Protein 1H70 (pdb70)

Structure (mmCIF, N/CA/C/O backbone):
data_1H70
#
_entry.id   1H70
#
_cell.length_a   69.814
_cell.length_b   61.798
_cell.length_c   54.618
_cell.angle_alpha   90.00
_cell.angle_beta   95.15
_cell.angle_gamma   90.00
#
_symmetry.space_group_name_H-M   'C 1 2 1'
#
loop_
_entity.id
_entity.type
_entity.pdbx_description
1 polymer 'NG, NG-DIMETHYLARGININE DIMETHYLAMINOHYDROLASE'
2 non-polymer CITRULLINE
3 water water
#
loop_
_atom_site.group_PDB
_atom_site.id
_atom_site.type_symbol
_atom_site.label_atom_id
_atom_site.label_alt_id
_atom_site.label_comp_id
_atom_site.label_asym_id
_atom_site.label_entity_id
_atom_site.label_seq_id
_atom_site.pdbx_PDB_ins_code
_atom_site.Cartn_x
_atom_site.Cartn_y
_atom_site.Cartn_z
_atom_site.occupancy
_atom_site.B_iso_or_equiv
_atom_site.auth_seq_id
_atom_site.auth_comp_id
_atom_site.auth_asym_id
_atom_site.auth_atom_id
_atom_site.pdbx_PDB_model_num
ATOM 1 N N . PHE A 1 1 ? 10.490 -6.588 29.322 1.00 28.26 0 PHE A N 1
ATOM 2 C CA . PHE A 1 1 ? 11.902 -6.876 28.927 1.00 27.07 0 PHE A CA 1
ATOM 3 C C . PHE A 1 1 ? 12.757 -5.667 29.141 1.00 25.25 0 PHE A C 1
ATOM 4 O O . PHE A 1 1 ? 12.239 -4.581 29.329 1.00 25.38 0 PHE A O 1
ATOM 12 N N . MET A 1 2 ? 14.061 -5.879 29.169 1.00 23.14 1 MET A N 1
ATOM 13 C CA . MET A 1 2 ? 15.008 -4.793 29.336 1.00 21.20 1 MET A CA 1
ATOM 14 C C . MET A 1 2 ? 16.337 -5.219 28.700 1.00 19.22 1 MET A C 1
ATOM 15 O O . MET A 1 2 ? 16.752 -6.381 28.783 1.00 19.11 1 MET A O 1
ATOM 20 N N . PHE A 1 3 ? 17.001 -4.260 28.087 1.00 15.57 2 PHE A N 1
ATOM 21 C CA . PHE A 1 3 ? 18.310 -4.521 27.515 1.00 13.17 2 PHE A CA 1
ATOM 22 C C . PHE A 1 3 ? 19.335 -4.532 28.645 1.00 12.41 2 PHE A C 1
ATOM 23 O O . PHE A 1 3 ? 19.162 -3.810 29.636 1.00 13.38 2 PHE A O 1
ATOM 31 N N . LYS A 1 4 ? 20.403 -5.316 28.504 1.00 12.12 3 LYS A N 1
ATOM 32 C CA . LYS A 1 4 ? 21.439 -5.342 29.526 1.00 13.05 3 LYS A CA 1
ATOM 33 C C . LYS A 1 4 ? 22.721 -4.736 28.970 1.00 12.43 3 LYS A C 1
ATOM 34 O O . LYS A 1 4 ? 23.540 -4.248 29.735 1.00 11.54 3 LYS A O 1
ATOM 40 N N . HIS A 1 5 ? 22.882 -4.793 27.647 1.00 11.54 4 HIS A N 1
ATOM 41 C CA . HIS A 1 5 ? 24.108 -4.312 27.012 1.00 13.09 4 HIS A CA 1
ATOM 42 C C . HIS A 1 5 ? 23.942 -3.508 25.720 1.00 13.17 4 HIS A C 1
ATOM 43 O O . HIS A 1 5 ? 22.986 -3.669 24.957 1.00 14.56 4 HIS A O 1
ATOM 50 N N . ILE A 1 6 ? 24.969 -2.705 25.458 1.00 13.71 5 ILE A N 1
ATOM 51 C CA . ILE A 1 6 ? 25.114 -1.924 24.264 1.00 13.55 5 ILE A CA 1
ATOM 52 C C . ILE A 1 6 ? 26.549 -2.103 23.764 1.00 12.15 5 ILE A C 1
ATOM 53 O O . ILE A 1 6 ? 27.465 -2.199 24.583 1.00 10.89 5 ILE A O 1
ATOM 58 N N . ILE A 1 7 ? 26.722 -2.191 22.440 1.00 9.14 6 ILE A N 1
ATOM 59 C CA . ILE A 1 7 ? 28.053 -2.188 21.819 1.00 9.32 6 ILE A CA 1
ATOM 60 C C . ILE A 1 7 ? 28.085 -0.952 20.911 1.00 8.89 6 ILE A C 1
ATOM 61 O O . ILE A 1 7 ? 27.101 -0.653 20.213 1.00 8.25 6 ILE A O 1
ATOM 66 N N . ALA A 1 8 ? 29.212 -0.249 20.885 1.00 8.63 7 ALA A N 1
ATOM 67 C CA . ALA A 1 8 ? 29.377 0.947 20.035 1.00 8.10 7 ALA A CA 1
ATOM 68 C C . ALA A 1 8 ? 30.831 0.997 19.592 1.00 8.95 7 ALA A C 1
ATOM 69 O O . ALA A 1 8 ? 31.665 0.236 20.126 1.00 8.14 7 ALA A O 1
ATOM 71 N N . ARG A 1 9 ? 31.168 1.884 18.664 1.00 9.17 8 ARG A N 1
ATOM 72 C CA . ARG A 1 9 ? 32.583 1.979 18.244 1.00 8.48 8 ARG A CA 1
ATOM 73 C C . ARG A 1 9 ? 32.928 3.430 17.978 1.00 9.62 8 ARG A C 1
ATOM 74 O O . ARG A 1 9 ? 32.207 4.120 17.273 1.00 9.86 8 ARG A O 1
ATOM 82 N N . THR A 1 10 ? 34.036 3.888 18.532 1.00 9.20 9 THR A N 1
ATOM 83 C CA . THR A 1 10 ? 34.507 5.250 18.330 1.00 10.51 9 THR A CA 1
ATOM 84 C C . THR A 1 10 ? 34.635 5.541 16.855 1.00 10.16 9 THR A C 1
ATOM 85 O O . THR A 1 10 ? 35.126 4.705 16.131 1.00 10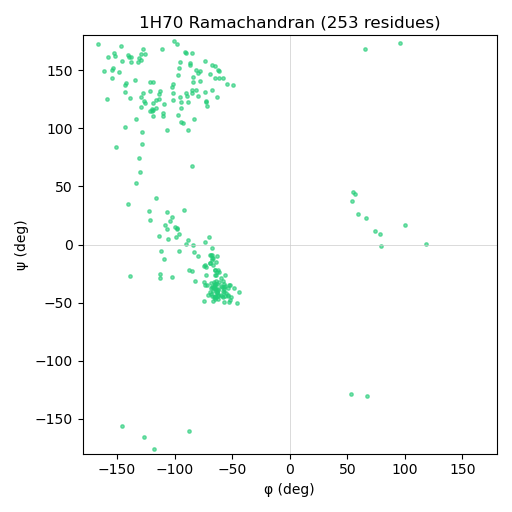.11 9 THR A O 1
ATOM 89 N N . PRO A 1 11 ? 34.229 6.730 16.398 1.00 10.65 10 PRO A N 1
ATOM 90 C CA . PRO A 1 11 ? 34.360 7.078 14.974 1.00 9.90 10 PRO A CA 1
ATOM 91 C C . PRO A 1 11 ? 35.832 7.269 14.579 1.00 10.44 10 PRO A C 1
ATOM 92 O O . PRO A 1 11 ? 36.648 7.693 15.418 1.00 10.64 10 PRO A O 1
ATOM 96 N N . ALA A 1 12 ? 36.174 6.914 13.347 1.00 9.93 11 ALA A N 1
ATOM 97 C CA . ALA A 1 12 ? 37.540 7.046 12.843 1.00 11.45 11 ALA A CA 1
ATOM 98 C C . ALA A 1 12 ? 37.716 8.410 12.204 1.00 12.40 11 ALA A C 1
ATOM 99 O O . ALA A 1 12 ? 36.731 9.088 11.881 1.00 12.03 11 ALA A O 1
ATOM 101 N N . ARG A 1 13 ? 38.965 8.824 11.969 1.00 13.30 12 ARG A N 1
ATOM 102 C CA . ARG A 1 13 ? 39.164 10.090 11.286 1.00 13.92 12 ARG A CA 1
ATOM 103 C C . ARG A 1 13 ? 38.603 9.978 9.879 1.00 13.50 12 ARG A C 1
ATOM 104 O O . ARG A 1 13 ? 38.129 10.981 9.313 1.00 14.65 12 ARG A O 1
ATOM 112 N N . SER A 1 14 ? 38.662 8.781 9.293 1.00 12.88 13 SER A N 1
ATOM 113 C CA . SER A 1 14 ? 38.138 8.554 7.937 1.00 12.97 13 SER A CA 1
ATOM 114 C C . SER A 1 14 ? 36.610 8.674 7.815 1.00 11.37 13 SER A C 1
ATOM 115 O O . SER A 1 14 ? 36.076 8.575 6.712 1.00 11.91 13 SER A O 1
ATOM 118 N N . LEU A 1 15 ? 35.933 8.907 8.932 1.00 11.67 14 LEU A N 1
ATOM 119 C CA . LEU A 1 15 ? 34.479 9.142 8.972 1.00 11.85 14 LEU A CA 1
ATOM 120 C C . LEU A 1 15 ? 34.102 10.247 7.981 1.00 11.65 14 LEU A C 1
ATOM 121 O O . LEU A 1 15 ? 33.032 10.208 7.384 1.00 11.08 14 LEU A O 1
ATOM 126 N N . VAL A 1 16 ? 34.974 11.246 7.821 1.00 12.08 15 VAL A N 1
ATOM 127 C CA . VAL A 1 16 ? 34.692 12.341 6.898 1.00 12.44 15 VAL A CA 1
ATOM 128 C C . VAL A 1 16 ? 34.420 11.847 5.490 1.00 12.72 15 VAL A C 1
ATOM 129 O O . VAL A 1 16 ? 33.735 12.533 4.722 1.00 12.27 15 VAL A O 1
ATOM 133 N N . ASP A 1 17 ? 34.981 10.677 5.153 1.00 12.10 16 ASP A N 1
ATOM 134 C CA . ASP A 1 17 ? 34.816 10.049 3.854 1.00 13.57 16 ASP A CA 1
ATOM 135 C C . ASP A 1 17 ? 33.800 8.896 3.883 1.00 13.03 16 ASP A C 1
ATOM 136 O O . ASP A 1 17 ? 33.862 7.980 3.045 1.00 13.61 16 ASP A O 1
ATOM 141 N N . GLY A 1 18 ? 32.884 8.914 4.839 1.00 12.57 17 GLY A N 1
ATOM 142 C CA . GLY A 1 18 ? 31.864 7.886 4.929 1.00 12.61 17 GLY A CA 1
ATOM 143 C C . GLY A 1 18 ? 30.929 7.926 3.725 1.00 12.47 17 GLY A C 1
ATOM 144 O O . GLY A 1 18 ? 30.742 8.973 3.129 1.00 11.50 17 GLY A O 1
ATOM 145 N N . LEU A 1 19 ? 30.328 6.787 3.395 1.00 12.05 18 LEU A N 1
ATOM 146 C CA . LEU A 1 19 ? 29.403 6.726 2.269 1.00 12.41 18 LEU A CA 1
ATOM 147 C C . LEU A 1 19 ? 28.202 7.638 2.494 1.00 12.40 18 LEU A C 1
ATOM 148 O O . LEU A 1 19 ? 27.746 7.785 3.624 1.00 11.81 18 LEU A O 1
ATOM 153 N N . THR A 1 20 ? 27.695 8.275 1.433 1.00 12.44 19 THR A N 1
ATOM 154 C CA . THR A 1 20 ? 26.503 9.070 1.578 1.00 11.68 19 THR A CA 1
ATOM 155 C C . THR A 1 20 ? 25.802 9.346 0.267 1.00 13.62 19 THR A C 1
ATOM 156 O O . THR A 1 20 ? 26.406 9.415 -0.790 1.00 12.65 19 THR A O 1
ATOM 160 N N . SER A 1 21 ? 24.494 9.463 0.384 1.00 13.79 20 SER A N 1
ATOM 161 C CA . SER A 1 21 ? 23.653 9.832 -0.738 1.00 15.28 20 SER A CA 1
ATOM 162 C C . SER A 1 21 ? 23.043 11.215 -0.470 1.00 15.31 20 SER A C 1
ATOM 163 O O . SER A 1 21 ? 22.190 11.669 -1.225 1.00 15.66 20 SER A O 1
ATOM 166 N N . SER A 1 22 ? 23.480 11.867 0.603 1.00 14.28 21 SER A N 1
ATOM 167 C CA . SER A 1 22 ? 22.963 13.196 0.965 1.00 14.18 21 SER A CA 1
ATOM 168 C C . SER A 1 22 ? 23.875 14.309 0.490 1.00 13.71 21 SER A C 1
ATOM 169 O O . SER A 1 22 ? 24.953 14.040 -0.040 1.00 12.24 21 SER A O 1
ATOM 172 N N . HIS A 1 23 ? 23.409 15.554 0.629 1.00 13.98 22 HIS A N 1
ATOM 173 C CA . HIS A 1 23 ? 24.169 16.728 0.222 1.00 15.08 22 HIS A CA 1
ATOM 174 C C . HIS A 1 23 ? 24.091 17.754 1.369 1.00 15.81 22 HIS A C 1
ATOM 175 O O . HIS A 1 23 ? 23.735 18.944 1.203 1.00 14.65 22 HIS A O 1
ATOM 182 N N . LEU A 1 24 ? 24.453 17.276 2.562 1.00 15.76 23 LEU A N 1
ATOM 183 C CA . LEU A 1 24 ? 24.403 18.092 3.766 1.00 15.82 23 LEU A CA 1
ATOM 184 C C . LEU A 1 24 ? 25.771 18.529 4.256 1.00 16.36 23 LEU A C 1
ATOM 185 O O . LEU A 1 24 ? 25.893 19.014 5.384 1.00 17.15 23 LEU A O 1
ATOM 190 N N . GLY A 1 25 ? 26.786 18.364 3.421 1.00 17.12 24 GLY A N 1
ATOM 191 C CA . GLY A 1 25 ? 28.154 18.698 3.758 1.00 17.17 24 GLY A CA 1
ATOM 192 C C . GLY A 1 25 ? 28.904 17.469 4.259 1.00 17.69 24 GLY A C 1
ATOM 193 O O . GLY A 1 25 ? 28.296 16.411 4.408 1.00 16.41 24 GLY A O 1
ATOM 194 N N . LYS A 1 26 ? 30.215 17.592 4.486 1.00 16.66 25 LYS A N 1
ATOM 195 C CA . LYS A 1 26 ? 30.996 16.462 4.994 1.00 15.83 25 LYS A CA 1
ATOM 196 C C . LYS A 1 26 ? 31.145 16.571 6.497 1.00 14.76 25 LYS A C 1
ATOM 197 O O . LYS A 1 26 ? 31.266 17.679 7.045 1.00 15.28 25 LYS A O 1
ATOM 203 N N . PRO A 1 27 ? 31.161 15.430 7.171 1.00 13.33 26 PRO A N 1
ATOM 204 C CA . PRO A 1 27 ? 31.312 15.408 8.626 1.00 13.32 26 PRO A CA 1
ATOM 205 C C . PRO A 1 27 ? 32.602 16.101 9.063 1.00 13.86 26 PRO A C 1
ATOM 206 O O . PRO A 1 27 ? 33.628 16.003 8.392 1.00 13.85 26 PRO A O 1
ATOM 210 N N . ASP A 1 28 ? 32.512 16.800 10.186 1.00 14.08 27 ASP A N 1
ATOM 211 C CA . ASP A 1 28 ? 33.636 17.466 10.839 1.00 14.95 27 ASP A CA 1
ATOM 212 C C . ASP A 1 28 ? 34.044 16.443 11.902 1.00 14.52 27 ASP A C 1
ATOM 213 O O . ASP A 1 28 ? 33.262 16.144 12.819 1.00 14.60 27 ASP A O 1
ATOM 218 N N . TYR A 1 29 ? 35.217 15.847 11.736 1.00 14.19 28 TYR A N 1
ATOM 219 C CA . TYR A 1 29 ? 35.661 14.820 12.676 1.00 14.91 28 TYR A CA 1
ATOM 220 C C . TYR A 1 29 ? 35.629 15.237 14.150 1.00 14.24 28 TYR A C 1
ATOM 221 O O . TYR A 1 29 ? 35.067 14.517 14.990 1.00 12.88 28 TYR A O 1
ATOM 230 N N . ALA A 1 30 ? 36.182 16.403 14.502 1.00 13.25 29 ALA A N 1
ATOM 231 C CA . ALA A 1 30 ? 36.200 16.833 15.905 1.00 13.15 29 ALA A CA 1
ATOM 232 C C . ALA A 1 30 ? 34.782 16.940 16.481 1.00 13.43 29 ALA A C 1
ATOM 233 O O . ALA A 1 30 ? 34.506 16.489 17.590 1.00 11.97 29 ALA A O 1
ATOM 235 N N . LYS A 1 31 ? 33.880 17.537 15.710 1.00 12.44 30 LYS A N 1
ATOM 236 C CA . LYS A 1 31 ? 32.502 17.671 16.147 1.00 12.20 30 LYS A CA 1
ATOM 237 C C . LYS A 1 31 ? 31.812 16.300 16.258 1.00 11.70 30 LYS A C 1
ATOM 238 O O . LYS A 1 31 ? 31.036 16.053 17.192 1.00 11.28 30 LYS A O 1
ATOM 244 N N . ALA A 1 32 ? 32.126 15.381 15.350 1.00 11.38 31 ALA A N 1
ATOM 245 C CA . ALA A 1 32 ? 31.526 14.036 15.378 1.00 11.41 31 ALA A CA 1
ATOM 246 C C . ALA A 1 32 ? 31.965 13.301 16.631 1.00 11.52 31 ALA A C 1
ATOM 247 O O . ALA A 1 32 ? 31.196 12.553 17.218 1.00 11.68 31 ALA A O 1
ATOM 249 N N . LEU A 1 33 ? 33.219 13.509 17.018 1.00 11.81 32 LEU A N 1
ATOM 250 C CA . LEU A 1 33 ? 33.744 12.871 18.228 1.00 13.05 32 LEU A CA 1
ATOM 251 C C . LEU A 1 33 ? 32.947 13.353 19.437 1.00 12.81 32 LEU A C 1
ATOM 252 O O . LEU A 1 33 ? 32.546 12.557 20.298 1.00 11.20 32 LEU A O 1
ATOM 257 N N . GLU A 1 34 ? 32.695 14.655 19.506 1.00 12.33 33 GLU A N 1
ATOM 258 C CA . GLU A 1 34 ? 31.933 15.184 20.635 1.00 13.47 33 GLU A CA 1
ATOM 259 C C . GLU A 1 34 ? 30.509 14.633 20.622 1.00 12.44 33 GLU A C 1
ATOM 260 O O . GLU A 1 34 ? 29.935 14.363 21.672 1.00 11.76 33 GLU A O 1
ATOM 266 N N . GLN A 1 35 ? 29.906 14.485 19.438 1.00 11.47 34 GLN A N 1
ATOM 267 C CA . GLN A 1 35 ? 28.543 13.965 19.417 1.00 9.82 34 GLN A CA 1
ATOM 268 C C . GLN A 1 35 ? 28.478 12.497 19.845 1.00 9.22 34 GLN A C 1
ATOM 269 O O . GLN A 1 35 ? 27.523 12.083 20.491 1.00 8.66 34 GLN A O 1
ATOM 275 N N . HIS A 1 36 ? 29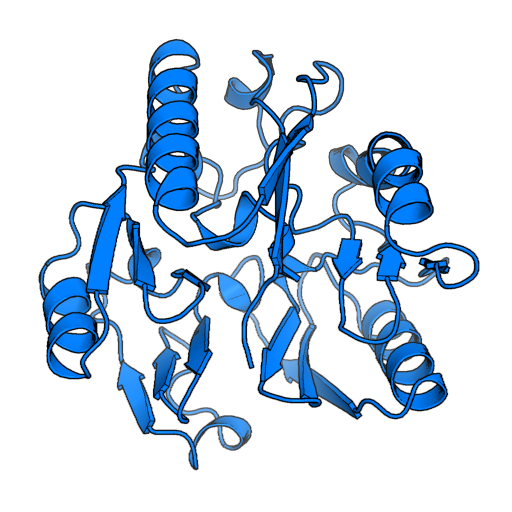.485 11.712 19.442 1.00 8.91 35 HIS A N 1
ATOM 276 C CA . HIS A 1 36 ? 29.493 10.296 19.788 1.00 9.46 35 HIS A CA 1
ATOM 277 C C . HIS A 1 36 ? 29.692 10.168 21.312 1.00 9.58 35 HIS A C 1
ATOM 278 O O . HIS A 1 36 ? 29.116 9.305 21.949 1.00 10.02 35 HIS A O 1
ATOM 285 N N . ASN A 1 37 ? 30.504 11.055 21.877 1.00 9.44 36 ASN A N 1
ATOM 286 C CA . ASN A 1 37 ? 30.731 11.060 23.310 1.00 9.88 36 ASN A CA 1
ATOM 287 C C . ASN A 1 37 ? 29.400 11.390 23.978 1.00 9.75 36 ASN A C 1
ATOM 288 O O . ASN A 1 37 ? 28.998 10.721 24.923 1.00 9.77 36 ASN A O 1
ATOM 293 N N . ALA A 1 38 ? 28.690 12.387 23.471 1.00 9.91 37 ALA A N 1
ATOM 294 C CA . ALA A 1 38 ? 27.399 12.771 24.061 1.00 9.86 37 ALA A CA 1
ATOM 295 C C . ALA A 1 38 ? 26.416 11.599 24.021 1.00 11.26 37 ALA A C 1
ATOM 296 O O . ALA A 1 38 ? 25.585 11.409 24.934 1.00 10.80 37 ALA A O 1
ATOM 298 N N . TYR A 1 39 ? 26.504 10.812 22.951 1.00 10.68 38 TYR A N 1
ATOM 299 C CA . TYR A 1 39 ? 25.644 9.648 22.756 1.00 10.77 38 TYR A CA 1
ATOM 300 C C . TYR A 1 39 ? 25.988 8.593 23.809 1.00 10.85 38 TYR A C 1
ATOM 301 O O . TYR A 1 39 ? 25.106 7.997 24.407 1.00 10.08 38 TYR A O 1
ATOM 310 N N . ILE A 1 40 ? 27.271 8.358 24.030 1.00 11.01 39 ILE A N 1
ATOM 311 C CA . ILE A 1 40 ? 27.678 7.389 25.074 1.00 11.42 39 ILE A CA 1
ATOM 312 C C . ILE A 1 40 ? 27.240 7.832 26.473 1.00 11.23 39 ILE A C 1
ATOM 313 O O . ILE A 1 40 ? 26.768 7.013 27.280 1.00 12.58 39 ILE A O 1
ATOM 318 N N . ARG A 1 41 ? 27.361 9.132 26.763 1.00 10.66 40 ARG A N 1
ATOM 319 C CA . ARG A 1 41 ? 26.974 9.647 28.071 1.00 10.43 40 ARG A CA 1
ATOM 320 C C . ARG A 1 41 ? 25.489 9.497 28.296 1.00 10.20 40 ARG A C 1
ATOM 321 O O . ARG A 1 41 ? 25.066 9.297 29.418 1.00 10.38 40 ARG A O 1
ATOM 329 N N . ALA A 1 42 ? 24.691 9.630 27.233 1.00 9.71 41 ALA A N 1
ATOM 330 C CA . ALA A 1 42 ? 23.250 9.400 27.329 1.00 9.34 41 ALA A CA 1
ATOM 331 C C . ALA A 1 42 ? 23.023 7.914 27.633 1.00 9.41 41 ALA A C 1
ATOM 332 O O . ALA A 1 42 ? 22.210 7.548 28.498 1.00 10.38 41 ALA A O 1
ATOM 334 N N . LEU A 1 43 ? 23.726 7.033 26.920 1.00 9.56 42 LEU A N 1
ATOM 335 C CA . LEU A 1 43 ? 23.587 5.597 27.126 1.00 9.92 42 LEU A CA 1
ATOM 336 C C . LEU A 1 43 ? 24.042 5.161 28.511 1.00 10.43 42 LEU A C 1
ATOM 337 O O . LEU A 1 43 ? 23.551 4.154 29.048 1.00 11.59 42 LEU A O 1
ATOM 342 N N . GLN A 1 44 ? 24.946 5.912 29.131 1.00 10.09 43 GLN A N 1
ATOM 343 C CA . GLN A 1 44 ? 25.387 5.605 30.486 1.00 10.79 43 GLN A CA 1
ATOM 344 C C . GLN A 1 44 ? 24.283 5.813 31.532 1.00 11.51 43 GLN A C 1
ATOM 345 O O . GLN A 1 44 ? 24.432 5.357 32.676 1.00 11.45 43 GLN A O 1
ATOM 351 N N . THR A 1 45 ? 23.196 6.484 31.147 1.00 11.93 44 THR A N 1
ATOM 352 C CA . THR A 1 45 ? 22.064 6.710 32.058 1.00 12.92 44 THR A CA 1
ATOM 353 C C . THR A 1 45 ? 20.926 5.736 31.846 1.00 13.30 44 THR A C 1
ATOM 354 O O . THR A 1 45 ? 19.877 5.855 32.494 1.00 13.74 44 THR A O 1
ATOM 358 N N . CYS A 1 46 ? 21.122 4.745 30.986 1.00 13.04 45 CYS A N 1
ATOM 359 C CA . CYS A 1 46 ? 20.037 3.820 30.652 1.00 13.39 45 CYS A CA 1
ATOM 360 C C . CYS A 1 46 ? 20.120 2.433 31.294 1.00 13.83 4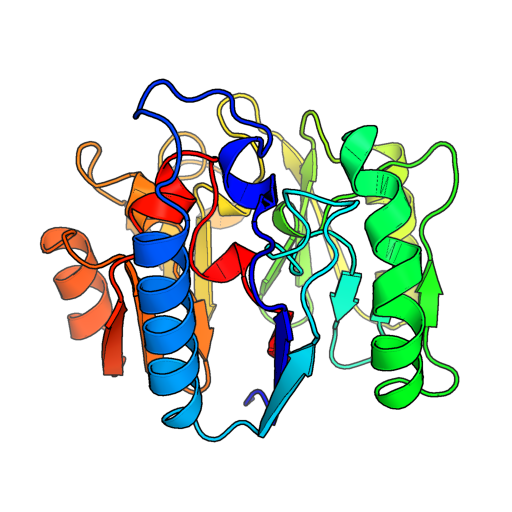5 CYS A C 1
ATOM 361 O O . CYS A 1 46 ? 19.522 1.512 30.809 1.00 13.87 45 CYS A O 1
ATOM 364 N N . ASP A 1 47 ? 20.875 2.274 32.370 1.00 14.56 46 ASP A N 1
ATOM 365 C CA . ASP A 1 47 ? 20.968 0.999 33.070 1.00 15.51 46 ASP A CA 1
ATOM 366 C C . ASP A 1 47 ? 21.428 -0.170 32.199 1.00 15.06 46 ASP A C 1
ATOM 367 O O . ASP A 1 47 ? 20.929 -1.289 32.301 1.00 14.65 46 ASP A O 1
ATOM 372 N N . VAL A 1 48 ? 22.446 0.088 31.382 1.00 13.55 47 VAL A N 1
ATOM 373 C CA . VAL A 1 48 ? 23.030 -0.969 30.558 1.00 12.40 47 VAL A CA 1
ATOM 374 C C . VAL A 1 48 ? 24.543 -0.896 30.718 1.00 11.99 47 VAL A C 1
ATOM 375 O O . VAL A 1 48 ? 25.052 0.153 31.147 1.00 12.08 47 VAL A O 1
ATOM 379 N N . ASP A 1 49 ? 25.287 -1.973 30.464 1.00 11.73 48 ASP A N 1
ATOM 380 C CA . ASP A 1 49 ? 26.739 -1.746 30.429 1.00 12.78 48 ASP A CA 1
ATOM 381 C C . ASP A 1 49 ? 27.076 -1.528 28.973 1.00 11.99 48 ASP A C 1
ATOM 382 O O . ASP A 1 49 ? 26.314 -1.938 28.088 1.00 10.21 48 ASP A O 1
ATOM 387 N N . ILE A 1 50 ? 28.192 -0.851 28.720 1.00 10.74 49 ILE A N 1
ATOM 388 C CA . ILE A 1 50 ? 28.543 -0.414 27.396 1.00 10.49 49 ILE A CA 1
ATOM 389 C C . ILE A 1 50 ? 29.881 -1.005 27.010 1.00 11.12 49 ILE A C 1
ATOM 390 O O . ILE A 1 50 ? 30.784 -0.975 27.836 1.00 11.65 49 ILE A O 1
ATOM 395 N N . THR A 1 51 ? 29.971 -1.576 25.809 1.00 10.38 50 THR A N 1
ATOM 396 C CA . THR A 1 51 ? 31.241 -2.062 25.286 1.00 10.01 50 THR A CA 1
ATOM 397 C C . THR A 1 51 ? 31.591 -1.113 24.158 1.00 9.80 50 THR A C 1
ATOM 398 O O . THR A 1 51 ? 30.899 -1.093 23.155 1.00 9.38 50 THR A O 1
ATOM 402 N N . LEU A 1 52 ? 32.652 -0.334 24.319 1.00 9.96 51 LEU A N 1
ATOM 403 C CA . LEU A 1 52 ? 33.032 0.675 23.365 1.00 10.03 51 LEU A CA 1
ATOM 404 C C . LEU A 1 52 ? 34.300 0.262 22.656 1.00 10.10 51 LEU A C 1
ATOM 405 O O . LEU A 1 52 ? 35.348 0.214 23.270 1.00 10.03 51 LEU A O 1
ATOM 410 N N . LEU A 1 53 ? 34.167 -0.058 21.370 1.00 9.31 52 LEU A N 1
ATOM 411 C CA . LEU A 1 53 ? 35.328 -0.541 20.587 1.00 9.61 52 LEU A CA 1
ATOM 412 C C . LEU A 1 53 ? 36.121 0.597 20.000 1.00 10.67 52 LEU A C 1
ATOM 413 O O . LEU A 1 53 ? 35.589 1.676 19.805 1.00 10.78 52 LEU A O 1
ATOM 418 N N . PRO A 1 54 ? 37.405 0.342 19.718 1.00 11.19 53 PRO A N 1
ATOM 419 C CA . PRO A 1 54 ? 38.308 1.371 19.165 1.00 11.83 53 PRO A CA 1
ATOM 420 C C . PRO A 1 54 ? 38.022 1.672 17.690 1.00 11.88 53 PRO A C 1
ATOM 421 O O . PRO A 1 54 ? 37.460 0.870 16.925 1.00 11.99 53 PRO A O 1
ATOM 425 N N . PRO A 1 55 ? 38.452 2.848 17.256 1.00 12.79 54 PRO A N 1
ATOM 426 C CA . PRO A 1 55 ? 38.238 3.243 15.862 1.00 13.18 54 PRO A CA 1
ATOM 427 C C . PRO A 1 55 ? 39.048 2.381 14.904 1.00 13.57 54 PRO A C 1
ATOM 428 O O . PRO A 1 55 ? 40.093 1.827 15.278 1.00 13.25 54 PRO A O 1
ATOM 432 N N . ASP A 1 56 ? 38.592 2.258 13.659 1.00 14.02 55 ASP A N 1
ATOM 433 C CA . ASP A 1 56 ? 39.366 1.497 12.665 1.00 14.16 55 ASP A CA 1
ATOM 434 C C . ASP A 1 56 ? 39.381 2.381 11.431 1.00 14.31 55 ASP A C 1
ATOM 435 O O . ASP A 1 56 ? 38.365 2.525 10.767 1.00 12.91 55 ASP A O 1
ATOM 440 N N . GLU A 1 57 ? 40.533 2.969 11.129 1.00 14.08 56 GLU A N 1
ATOM 441 C CA . GLU A 1 57 ? 40.653 3.870 9.989 1.00 15.26 56 GLU A CA 1
ATOM 442 C C . GLU A 1 57 ? 40.364 3.256 8.626 1.00 15.52 56 GLU A C 1
ATOM 443 O O . GLU A 1 57 ? 40.004 3.968 7.671 1.00 16.01 56 GLU A O 1
ATOM 449 N N . ARG A 1 58 ? 40.511 1.945 8.512 1.00 14.86 57 ARG A N 1
ATOM 450 C CA . ARG A 1 58 ? 40.254 1.275 7.249 1.00 15.28 57 ARG A CA 1
ATOM 451 C C . ARG A 1 58 ? 38.764 1.270 6.895 1.00 14.54 57 ARG A C 1
ATOM 452 O O . ARG A 1 58 ? 38.426 0.992 5.778 1.00 13.99 57 ARG A O 1
ATOM 460 N N . PHE A 1 59 ? 37.902 1.546 7.863 1.00 12.79 58 PHE A N 1
ATOM 461 C CA . PHE A 1 59 ? 36.460 1.500 7.666 1.00 12.38 58 PHE A CA 1
ATOM 462 C C . PHE A 1 59 ? 35.782 2.794 8.122 1.00 11.15 58 PHE A C 1
ATOM 463 O O . PHE A 1 59 ? 35.326 2.922 9.254 1.00 13.45 58 PHE A O 1
ATOM 471 N N . PRO A 1 60 ? 35.712 3.774 7.225 1.00 10.95 59 PRO A N 1
ATOM 472 C CA . PRO A 1 60 ? 35.117 5.080 7.524 1.00 9.79 59 PRO A CA 1
ATOM 473 C C . PRO A 1 60 ? 33.743 5.042 8.215 1.00 9.41 59 PRO A C 1
ATOM 474 O O . PRO A 1 60 ? 33.439 5.872 9.079 1.00 9.76 59 PRO A O 1
ATOM 478 N N . ASP A 1 61 ? 32.911 4.084 7.830 1.00 9.12 60 ASP A N 1
ATOM 479 C CA . ASP A 1 61 ? 31.553 3.967 8.376 1.00 9.10 60 ASP A CA 1
ATOM 480 C C . ASP A 1 61 ? 31.441 2.947 9.506 1.00 9.44 60 ASP A C 1
ATOM 481 O O . ASP A 1 61 ? 30.322 2.606 9.920 1.00 9.15 60 ASP A O 1
ATOM 486 N N . SER A 1 62 ? 32.564 2.480 10.061 1.00 9.82 61 SER A N 1
ATOM 487 C CA . SER A 1 62 ? 32.539 1.449 11.109 1.00 10.39 61 SER A CA 1
ATOM 488 C C . SER A 1 62 ? 31.906 1.868 12.460 1.00 10.05 61 SER A C 1
ATOM 489 O O . SER A 1 62 ? 31.534 1.031 13.297 1.00 9.28 61 SER A O 1
ATOM 492 N N . VAL A 1 63 ? 31.659 3.162 12.637 1.00 9.40 62 VAL A N 1
ATOM 493 C CA . VAL A 1 63 ? 30.955 3.688 13.790 1.00 8.79 62 VAL A CA 1
ATOM 494 C C . VAL A 1 63 ? 29.521 3.179 13.766 1.00 7.97 62 VAL A C 1
ATOM 495 O O . VAL A 1 63 ? 28.877 3.075 14.810 1.00 8.15 62 VAL A O 1
ATOM 499 N N . PHE A 1 64 ? 29.009 2.858 12.576 1.00 7.59 63 PHE A N 1
ATOM 500 C CA . PHE A 1 64 ? 27.653 2.339 12.437 1.00 8.55 63 PHE A CA 1
ATOM 501 C C . PHE A 1 64 ? 27.602 0.826 12.646 1.00 8.83 63 PHE A C 1
ATOM 502 O O . PHE A 1 64 ? 27.302 0.030 11.729 1.00 7.97 63 PHE A O 1
ATOM 510 N N . VAL A 1 65 ? 27.870 0.433 13.886 1.00 8.30 64 VAL A N 1
ATOM 511 C CA . VAL A 1 65 ? 27.916 -0.975 14.279 1.00 8.09 64 VAL A CA 1
ATOM 512 C C . VAL A 1 65 ? 26.581 -1.713 14.156 1.00 9.07 64 VAL A C 1
ATOM 513 O O . VAL A 1 65 ? 26.561 -2.961 14.155 1.00 7.25 64 VAL A O 1
ATOM 517 N N . GLU A 1 66 ? 25.479 -0.979 14.014 1.00 8.42 65 GLU A N 1
ATOM 518 C CA . GLU A 1 66 ? 24.201 -1.645 13.796 1.00 9.06 65 GLU A CA 1
ATOM 519 C C . GLU A 1 66 ? 24.228 -2.544 12.559 1.00 9.21 65 GLU A C 1
ATOM 520 O O . GLU A 1 66 ? 23.627 -3.590 12.592 1.00 1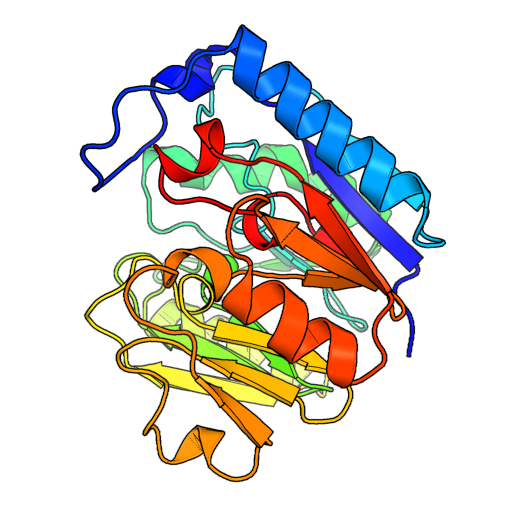0.14 65 GLU A O 1
ATOM 526 N N . ASP A 1 67 ? 24.912 -2.162 11.484 1.00 9.16 66 ASP A N 1
ATOM 527 C CA . ASP A 1 67 ? 24.828 -2.960 10.243 1.00 8.75 66 ASP A CA 1
ATOM 528 C C . ASP A 1 67 ? 25.492 -4.338 10.200 1.00 9.58 66 ASP A C 1
ATOM 529 O O . ASP A 1 67 ? 24.910 -5.291 9.679 1.00 8.57 66 ASP A O 1
ATOM 534 N N . PRO A 1 68 ? 26.705 -4.490 10.725 1.00 10.32 67 PRO A N 1
ATOM 535 C CA . PRO A 1 68 ? 27.394 -5.785 10.665 1.00 10.89 67 PRO A CA 1
ATOM 536 C C . PRO A 1 68 ? 26.845 -6.940 11.508 1.00 10.41 67 PRO A C 1
ATOM 537 O O . PRO A 1 68 ? 27.321 -8.061 11.324 1.00 10.63 67 PRO A O 1
ATOM 541 N N . VAL A 1 69 ? 25.881 -6.743 12.407 1.00 10.19 68 VAL A N 1
ATOM 542 C CA . VAL A 1 69 ? 25.395 -7.822 13.240 1.00 10.45 68 VAL A CA 1
ATOM 543 C C . VAL A 1 69 ? 23.968 -7.576 13.687 1.00 9.94 68 VAL A C 1
ATOM 544 O O . VAL A 1 69 ? 23.532 -6.434 13.811 1.00 10.60 68 VAL A O 1
ATOM 548 N N . LEU A 1 70 ? 23.252 -8.668 13.924 1.00 9.35 69 LEU A N 1
ATOM 549 C CA . LEU A 1 70 ? 21.936 -8.610 14.539 1.00 9.11 69 LEU A CA 1
ATOM 550 C C . LEU A 1 70 ? 22.028 -9.398 15.842 1.00 9.94 69 LEU A C 1
ATOM 551 O O . LEU A 1 70 ? 22.241 -10.610 15.820 1.00 8.65 69 LEU A O 1
ATOM 556 N N . CYS A 1 71 ? 21.857 -8.720 16.972 1.00 9.79 70 CYS A N 1
ATOM 557 C CA . CYS A 1 71 ? 21.893 -9.398 18.265 1.00 10.18 70 CYS A CA 1
ATOM 558 C C . CYS A 1 71 ? 20.471 -9.614 18.771 1.00 11.57 70 CYS A C 1
ATOM 559 O O . CYS A 1 71 ? 19.728 -8.653 18.899 1.00 12.24 70 CYS A O 1
ATOM 562 N N . THR A 1 72 ? 20.113 -10.854 19.069 1.00 13.09 71 THR A N 1
ATOM 563 C CA . THR A 1 72 ? 18.790 -11.147 19.613 1.00 14.20 71 THR A CA 1
ATOM 564 C C . THR A 1 72 ? 18.932 -11.749 21.007 1.00 15.36 71 THR A C 1
ATOM 565 O O . THR A 1 72 ? 20.029 -11.842 21.544 1.00 16.98 71 THR A O 1
ATOM 569 N N . SER A 1 73 ? 17.825 -12.162 21.623 1.00 16.47 72 SER A N 1
ATOM 570 C CA . SER A 1 73 ? 17.909 -12.777 22.949 1.00 17.31 72 SER A CA 1
ATOM 571 C C . SER A 1 73 ? 18.327 -14.234 22.884 1.00 17.83 72 SER A C 1
ATOM 572 O O . SER A 1 73 ? 18.605 -14.849 23.921 1.00 19.33 72 SER A O 1
ATOM 575 N N . ARG A 1 74 ? 18.362 -14.795 21.683 1.00 17.78 73 ARG A N 1
ATOM 576 C CA . ARG A 1 74 ? 18.688 -16.205 21.504 1.00 18.24 73 ARG A CA 1
ATOM 577 C C . ARG A 1 74 ? 20.013 -16.454 20.795 1.00 17.57 73 ARG A C 1
ATOM 578 O O . ARG A 1 74 ? 20.618 -17.511 20.983 1.00 17.80 73 ARG A O 1
ATOM 586 N N . CYS A 1 75 ? 20.435 -15.533 19.934 1.00 16.64 74 CYS A N 1
ATOM 587 C CA . CYS A 1 75 ? 21.666 -15.680 19.171 1.00 15.10 74 CYS A CA 1
ATOM 588 C C . CYS A 1 75 ? 22.067 -14.370 18.520 1.00 13.95 74 CYS A C 1
ATOM 589 O O . CYS A 1 75 ? 21.318 -13.398 18.557 1.00 14.09 74 CYS A O 1
ATOM 592 N N . ALA A 1 76 ? 23.259 -14.364 17.922 1.00 12.70 75 ALA A N 1
ATOM 593 C CA . ALA A 1 76 ? 23.739 -13.214 17.165 1.00 12.59 75 ALA A CA 1
ATOM 594 C C . ALA A 1 76 ? 24.016 -13.736 15.749 1.00 12.25 75 ALA A C 1
ATOM 595 O O . ALA A 1 76 ? 24.529 -14.846 15.568 1.00 12.90 75 ALA A O 1
ATOM 597 N N . ILE A 1 77 ? 23.662 -12.924 14.767 1.00 11.13 76 ILE A N 1
ATOM 598 C CA . ILE A 1 77 ? 23.871 -13.274 13.372 1.00 10.19 76 ILE A CA 1
ATOM 599 C C . ILE A 1 77 ? 24.749 -12.204 12.755 1.00 11.05 76 ILE A C 1
ATOM 600 O O . ILE A 1 77 ? 24.330 -11.046 12.663 1.00 10.71 76 ILE A O 1
ATOM 605 N N . ILE A 1 78 ? 25.953 -12.587 12.345 1.00 9.34 77 ILE A N 1
ATOM 606 C CA . ILE A 1 78 ? 26.844 -11.674 11.662 1.00 10.49 77 ILE A CA 1
ATOM 607 C C . ILE A 1 78 ? 26.266 -11.524 10.270 1.00 10.67 77 ILE A C 1
ATOM 608 O O . ILE A 1 78 ? 25.932 -12.521 9.631 1.00 10.16 77 ILE A O 1
ATOM 613 N N . THR A 1 79 ? 26.133 -10.288 9.814 1.00 10.74 78 THR A N 1
ATOM 614 C CA . THR A 1 79 ? 25.510 -10.056 8.523 1.00 10.28 78 THR A CA 1
ATOM 615 C C . THR A 1 79 ? 26.527 -10.112 7.385 1.00 10.85 78 THR A C 1
ATOM 616 O O . THR A 1 79 ? 27.607 -10.710 7.512 1.00 11.10 78 THR A O 1
ATOM 620 N N . ARG A 1 80 ? 26.165 -9.539 6.239 1.00 11.17 79 ARG A N 1
ATOM 621 C CA . ARG A 1 80 ? 27.024 -9.507 5.066 1.00 11.36 79 ARG A CA 1
ATOM 622 C C . ARG A 1 80 ? 26.668 -8.239 4.285 1.00 11.24 79 ARG A C 1
ATOM 623 O O . ARG A 1 80 ? 25.837 -8.244 3.375 1.00 10.09 79 ARG A O 1
ATOM 631 N N . PRO A 1 81 ? 27.261 -7.126 4.694 1.00 11.66 80 PRO A N 1
ATOM 632 C CA . PRO A 1 81 ? 26.940 -5.825 4.103 1.00 12.49 80 PRO A CA 1
ATOM 633 C C . PRO A 1 81 ? 26.954 -5.784 2.592 1.00 11.96 80 PRO A C 1
ATOM 634 O O . PRO A 1 81 ? 27.819 -6.363 1.925 1.00 12.76 80 PRO A O 1
ATOM 638 N N . GLY A 1 82 ? 25.949 -5.103 2.051 1.00 12.26 81 GLY A N 1
ATOM 639 C CA . GLY A 1 82 ? 25.835 -4.934 0.613 1.00 13.07 81 GLY A CA 1
ATOM 640 C C . GLY A 1 82 ? 26.864 -3.916 0.138 1.00 13.98 81 GLY A C 1
ATOM 641 O O . GLY A 1 82 ? 27.345 -4.010 -0.981 1.00 13.88 81 GLY A O 1
ATOM 642 N N . ALA A 1 83 ? 27.184 -2.922 0.964 1.00 13.97 82 ALA A N 1
ATOM 643 C CA . ALA A 1 83 ? 28.154 -1.909 0.569 1.00 13.99 82 ALA A CA 1
ATOM 644 C C . ALA A 1 83 ? 29.555 -2.500 0.552 1.00 14.65 82 ALA A C 1
ATOM 645 O O . ALA A 1 83 ? 30.033 -2.926 1.597 1.00 14.18 82 ALA A O 1
ATOM 647 N N . GLU A 1 84 ? 30.201 -2.498 -0.612 1.00 15.32 83 GLU A N 1
ATOM 648 C CA . GLU A 1 84 ? 31.556 -3.046 -0.793 1.00 14.91 83 GLU A CA 1
ATOM 649 C C . GLU A 1 84 ? 32.566 -2.627 0.285 1.00 14.65 83 GLU A C 1
ATOM 650 O O . GLU A 1 84 ? 33.277 -3.458 0.851 1.00 14.76 83 GLU A O 1
ATOM 656 N N . SER A 1 85 ? 32.645 -1.328 0.552 1.00 14.13 84 SER A N 1
ATOM 657 C CA . SER A 1 85 ? 33.569 -0.783 1.554 1.00 13.20 84 SER A CA 1
ATOM 658 C C . SER A 1 85 ? 33.255 -1.148 3.009 1.00 13.17 84 SER A C 1
ATOM 659 O O . SER A 1 85 ? 34.077 -0.923 3.897 1.00 12.47 84 SER A O 1
ATOM 662 N N . ARG A 1 86 ? 32.080 -1.715 3.278 1.00 12.38 85 ARG A N 1
ATOM 663 C CA . ARG A 1 86 ? 31.704 -2.057 4.636 1.00 11.91 85 ARG A CA 1
ATOM 664 C C . ARG A 1 86 ? 31.617 -3.557 4.914 1.00 12.61 85 ARG A C 1
ATOM 665 O O . ARG A 1 86 ? 31.428 -3.932 6.067 1.00 10.28 85 ARG A O 1
ATOM 673 N N . ARG A 1 87 ? 31.775 -4.416 3.898 1.00 13.15 86 ARG A N 1
ATOM 674 C CA . ARG A 1 87 ? 31.683 -5.857 4.133 1.00 15.10 86 ARG A CA 1
ATOM 675 C C . ARG A 1 87 ? 32.661 -6.368 5.185 1.00 15.33 86 ARG A C 1
ATOM 676 O O . ARG A 1 87 ? 32.288 -7.167 6.032 1.00 15.24 86 ARG A O 1
ATOM 684 N N . GLY A 1 88 ? 33.886 -5.865 5.174 1.00 14.42 87 GLY A N 1
ATOM 685 C CA . GLY A 1 88 ? 34.924 -6.260 6.103 1.00 14.44 87 GLY A CA 1
ATOM 686 C C . GLY A 1 88 ? 34.698 -5.851 7.557 1.00 13.90 87 GLY A C 1
ATOM 687 O O . GLY A 1 88 ? 35.443 -6.272 8.444 1.00 13.88 87 GLY A O 1
ATOM 688 N N . GLU A 1 89 ? 33.688 -5.020 7.828 1.00 12.39 88 GLU A N 1
ATOM 689 C CA . GLU A 1 89 ? 33.375 -4.627 9.187 1.00 12.34 88 GLU A CA 1
ATOM 690 C C . GLU A 1 89 ? 32.910 -5.795 10.049 1.00 12.20 88 GLU A C 1
ATOM 691 O O . GLU A 1 89 ? 32.980 -5.723 11.291 1.00 11.69 88 GLU A O 1
ATOM 697 N N . THR A 1 90 ? 32.428 -6.868 9.416 1.00 11.59 89 THR A N 1
ATOM 698 C CA . THR A 1 90 ? 32.008 -8.028 10.200 1.00 12.36 89 THR A CA 1
ATOM 699 C C . THR A 1 90 ? 33.188 -8.658 10.926 1.00 13.59 89 THR A C 1
ATOM 700 O O . THR A 1 90 ? 33.051 -9.177 12.024 1.00 13.48 89 THR A O 1
ATOM 704 N N . GLU A 1 91 ? 34.362 -8.617 10.288 1.00 13.71 90 GLU A N 1
ATOM 705 C CA . GLU A 1 91 ? 35.561 -9.231 10.849 1.00 14.64 90 GLU A CA 1
ATOM 706 C C . GLU A 1 91 ? 36.077 -8.561 12.113 1.00 14.09 90 GLU A C 1
ATOM 707 O O . GLU A 1 91 ? 36.568 -9.249 13.013 1.00 14.09 90 GLU A O 1
ATOM 713 N N . ILE A 1 92 ? 35.969 -7.243 12.182 1.00 13.83 91 ILE A N 1
ATOM 714 C CA . ILE A 1 92 ? 36.468 -6.503 13.331 1.00 13.81 91 ILE A CA 1
ATOM 715 C C . ILE A 1 92 ? 35.487 -6.470 14.489 1.00 14.03 91 ILE A C 1
ATOM 716 O O . ILE A 1 92 ? 35.829 -6.025 15.591 1.00 14.59 91 ILE A O 1
ATOM 721 N N . ILE A 1 93 ? 34.277 -6.976 14.284 1.00 13.64 92 ILE A N 1
ATOM 722 C CA . ILE A 1 93 ? 33.316 -7.027 15.389 1.00 13.98 92 ILE A CA 1
ATOM 723 C C . ILE A 1 93 ? 33.056 -8.435 15.880 1.00 13.82 92 ILE A C 1
ATOM 724 O O . ILE A 1 93 ? 32.444 -8.618 16.932 1.00 13.81 92 ILE A O 1
ATOM 729 N N . GLU A 1 94 ? 33.506 -9.426 15.115 1.00 14.96 93 GLU A N 1
ATOM 730 C CA . GLU A 1 94 ? 33.269 -10.826 15.443 1.00 15.60 93 GLU A CA 1
ATOM 731 C C . GLU A 1 94 ? 33.742 -11.261 16.836 1.00 14.57 93 GLU A C 1
ATOM 732 O O . GLU A 1 94 ? 33.038 -12.000 17.508 1.00 13.29 93 GLU A O 1
ATOM 738 N N . GLU A 1 95 ? 34.912 -10.807 17.270 1.00 12.84 94 GLU A N 1
ATOM 739 C CA . GLU A 1 95 ? 35.427 -11.221 18.579 1.00 11.72 94 GLU A CA 1
ATOM 740 C C . GLU A 1 95 ? 34.518 -10.764 19.727 1.00 11.88 94 GLU A C 1
ATOM 741 O O . GLU A 1 95 ? 34.234 -11.512 20.673 1.00 11.18 94 GLU A O 1
ATOM 747 N N . THR A 1 96 ? 34.024 -9.535 19.641 1.00 10.86 95 THR A N 1
ATOM 748 C CA . THR A 1 96 ? 33.099 -9.035 20.656 1.00 10.74 95 THR A CA 1
ATOM 749 C C . THR A 1 96 ? 31.823 -9.848 20.696 1.00 10.81 95 THR A C 1
ATOM 750 O O . THR A 1 96 ? 31.336 -10.200 21.762 1.00 10.90 95 THR A O 1
ATOM 754 N N . VAL A 1 97 ? 31.248 -10.113 19.521 1.00 11.46 96 VAL A N 1
ATOM 755 C CA . VAL A 1 97 ? 29.976 -10.854 19.470 1.00 12.59 96 VAL A CA 1
ATOM 756 C C . VAL A 1 97 ? 30.177 -12.253 20.056 1.00 12.87 96 VAL A C 1
ATOM 757 O O . VAL A 1 97 ? 29.359 -12.764 20.827 1.00 9.89 96 VAL A O 1
ATOM 761 N N . GLN A 1 98 ? 31.292 -12.867 19.672 1.00 13.36 97 GLN A N 1
ATOM 762 C CA . GLN A 1 98 ? 31.616 -14.215 20.135 1.00 14.10 97 GLN A CA 1
ATOM 763 C C . GLN A 1 98 ? 31.711 -14.254 21.673 1.00 12.59 97 GLN A C 1
ATOM 764 O O . GLN A 1 98 ? 31.271 -15.197 22.321 1.00 12.63 97 GLN A O 1
ATOM 770 N N . ARG A 1 99 ? 32.238 -13.196 22.280 1.00 11.80 98 ARG A N 1
ATOM 771 C CA . ARG A 1 99 ? 32.340 -13.135 23.737 1.00 10.38 98 ARG A CA 1
ATOM 772 C C . ARG A 1 99 ? 30.974 -13.032 24.422 1.00 10.15 98 ARG A C 1
ATOM 773 O O . ARG A 1 99 ? 30.779 -13.554 25.501 1.00 10.21 98 ARG A O 1
ATOM 781 N N . PHE A 1 100 ? 30.017 -12.359 23.779 1.00 9.52 99 PHE A N 1
ATOM 782 C CA . PHE A 1 100 ? 28.674 -12.246 24.357 1.00 10.59 99 PHE A CA 1
ATOM 783 C C . PHE A 1 100 ? 27.735 -13.419 24.062 1.00 11.21 99 PHE A C 1
ATOM 784 O O . PHE A 1 100 ? 26.719 -13.631 24.774 1.00 12.50 99 PHE A O 1
ATOM 792 N N . TYR A 1 101 ? 28.026 -14.140 22.992 1.00 12.25 100 TYR A N 1
ATOM 793 C CA . TYR A 1 101 ? 27.171 -15.215 22.493 1.00 13.31 100 TYR A CA 1
ATOM 794 C C . TYR A 1 101 ? 27.956 -16.508 22.236 1.00 14.40 100 TYR A C 1
ATOM 795 O O . TYR A 1 101 ? 28.067 -17.000 21.106 1.00 14.34 100 TYR A O 1
ATOM 804 N N . PRO A 1 102 ? 28.534 -17.076 23.275 1.00 15.24 101 PRO A N 1
ATOM 805 C CA . PRO A 1 102 ? 29.344 -18.285 23.086 1.00 16.50 101 PRO A CA 1
ATOM 806 C C . PRO A 1 102 ? 28.502 -19.460 22.572 1.00 16.56 101 PRO A C 1
ATOM 807 O O . PRO A 1 102 ? 27.468 -19.816 23.112 1.00 18.39 101 PRO A O 1
ATOM 811 N N . GLY A 1 103 ? 28.963 -20.035 21.474 1.00 18.18 102 GLY A N 1
ATOM 812 C CA . GLY A 1 103 ? 28.270 -21.138 20.833 1.00 18.32 102 GLY A CA 1
ATOM 813 C C . GLY A 1 103 ? 26.926 -20.720 20.269 1.00 18.91 102 GLY A C 1
ATOM 814 O O . GLY A 1 103 ? 26.034 -21.563 20.069 1.00 19.08 102 GLY A O 1
ATOM 815 N N . LYS A 1 104 ? 26.751 -19.422 19.991 1.00 17.98 103 LYS A N 1
ATOM 816 C CA . LYS A 1 104 ? 25.472 -18.949 19.467 1.00 17.57 103 LYS A CA 1
ATOM 817 C C . LYS A 1 104 ? 25.620 -17.876 18.391 1.00 16.90 103 LYS A C 1
ATOM 818 O O . LYS A 1 104 ? 24.798 -16.954 18.321 1.00 16.37 103 LYS A O 1
ATOM 824 N N . VAL A 1 105 ? 26.659 -17.990 17.580 1.00 14.89 104 VAL A N 1
ATOM 825 C CA . VAL A 1 105 ? 26.904 -17.013 16.515 1.00 15.71 104 VAL A CA 1
ATOM 826 C C . VAL A 1 105 ? 26.634 -17.645 15.159 1.00 15.99 104 VAL A C 1
ATOM 827 O O . VAL A 1 105 ? 27.278 -18.635 14.790 1.00 17.36 104 VAL A O 1
ATOM 831 N N . GLU A 1 106 ? 25.710 -17.053 14.414 1.00 14.17 105 GLU A N 1
ATOM 832 C CA . GLU A 1 106 ? 25.312 -17.530 13.095 1.00 14.54 105 GLU A CA 1
ATOM 833 C C . GLU A 1 106 ? 25.810 -16.499 12.084 1.00 14.12 105 GLU A C 1
ATOM 834 O O . GLU A 1 106 ? 26.239 -15.415 12.486 1.00 14.34 105 GLU A O 1
ATOM 840 N N . ARG A 1 107 ? 25.782 -16.815 10.787 1.00 13.99 106 ARG A N 1
ATOM 841 C CA . ARG A 1 107 ? 26.276 -15.848 9.813 1.00 14.17 106 ARG A CA 1
ATOM 842 C C . ARG A 1 107 ? 25.530 -15.936 8.486 1.00 14.15 106 ARG A C 1
ATOM 843 O O . ARG A 1 107 ? 25.098 -17.012 8.097 1.00 12.92 106 ARG A O 1
ATOM 851 N N . ILE A 1 108 ? 25.403 -14.799 7.813 1.00 12.58 107 ILE A N 1
ATOM 852 C CA . ILE A 1 108 ? 24.816 -14.751 6.478 1.00 13.01 107 ILE A CA 1
ATOM 853 C C . ILE A 1 108 ? 25.943 -15.086 5.510 1.00 14.18 107 ILE A C 1
ATOM 854 O O . ILE A 1 108 ? 27.082 -14.682 5.756 1.00 14.50 107 ILE A O 1
ATOM 859 N N . GLU A 1 109 ? 25.641 -15.801 4.421 1.00 15.54 108 GLU A N 1
ATOM 860 C CA . GLU A 1 109 ? 26.663 -16.149 3.433 1.00 18.14 108 GLU A CA 1
ATOM 861 C C . GLU A 1 109 ? 26.249 -15.762 2.027 1.00 17.67 108 GLU A C 1
ATOM 862 O O . GLU A 1 109 ? 25.089 -15.468 1.785 1.00 18.15 108 GLU A O 1
ATOM 868 N N . ALA A 1 110 ? 27.192 -15.808 1.090 1.00 18.25 109 ALA A N 1
ATOM 869 C CA . ALA A 1 110 ? 26.858 -15.527 -0.303 1.00 18.40 109 ALA A CA 1
ATOM 870 C C . ALA A 1 110 ? 25.862 -16.569 -0.765 1.00 18.28 109 ALA A C 1
ATOM 871 O O . ALA A 1 110 ? 25.856 -17.704 -0.287 1.00 17.14 109 ALA A O 1
ATOM 873 N N . PRO A 1 111 ? 24.990 -16.201 -1.700 1.00 17.96 110 PRO A N 1
ATOM 874 C CA . PRO A 1 111 ? 24.953 -14.876 -2.326 1.00 17.73 110 PRO A CA 1
ATOM 875 C C . PRO A 1 111 ? 24.034 -13.854 -1.643 1.00 17.21 110 PRO A C 1
ATOM 876 O O . PRO A 1 111 ? 23.517 -12.919 -2.278 1.00 16.69 110 PRO A O 1
ATOM 880 N N . GLY A 1 112 ? 23.873 -13.989 -0.342 1.00 16.02 111 GLY A N 1
ATOM 881 C CA . GLY A 1 112 ? 23.024 -13.077 0.419 1.00 15.51 111 GLY A CA 1
ATOM 882 C C . GLY A 1 112 ? 23.797 -11.843 0.861 1.00 14.89 111 GLY A C 1
ATOM 883 O O . GLY A 1 112 ? 25.013 -11.877 1.015 1.00 14.44 111 GLY A O 1
ATOM 884 N N . THR A 1 113 ? 23.072 -10.760 1.081 1.00 14.85 112 THR A N 1
ATOM 885 C CA . THR A 1 113 ? 23.645 -9.497 1.468 1.00 13.79 112 THR A CA 1
ATOM 886 C C . THR A 1 113 ? 22.659 -8.971 2.539 1.00 13.32 112 THR A C 1
ATOM 887 O O . THR A 1 113 ? 21.448 -8.990 2.325 1.00 11.25 112 THR A O 1
ATOM 891 N N . VAL A 1 114 ? 23.122 -8.620 3.744 1.00 10.86 113 VAL A N 1
ATOM 892 C CA . VAL A 1 114 ? 22.203 -8.078 4.771 1.00 11.33 113 VAL A CA 1
ATOM 893 C C . VAL A 1 114 ? 22.918 -6.983 5.550 1.00 11.00 113 VAL A C 1
ATOM 894 O O . VAL A 1 114 ? 24.077 -7.157 5.868 1.00 10.57 113 VAL A O 1
ATOM 898 N N . GLU A 1 115 ? 22.227 -5.886 5.848 1.00 10.44 114 GLU A N 1
ATOM 899 C CA . GLU A 1 115 ? 22.752 -4.850 6.746 1.00 10.39 114 GLU A CA 1
ATOM 900 C C . GLU A 1 115 ? 21.642 -4.702 7.777 1.00 10.21 114 GLU A C 1
ATOM 901 O O . GLU A 1 115 ? 20.505 -4.425 7.404 1.00 9.29 114 GLU A O 1
ATOM 907 N N . ALA A 1 116 ? 21.988 -4.886 9.061 1.00 9.29 115 ALA A N 1
ATOM 908 C CA . ALA A 1 116 ? 20.987 -4.906 10.130 1.00 9.11 115 ALA A CA 1
ATOM 909 C C . ALA A 1 116 ? 20.178 -3.645 10.374 1.00 9.31 115 ALA A C 1
ATOM 910 O O . ALA A 1 116 ? 19.184 -3.685 11.102 1.00 8.73 115 ALA A O 1
ATOM 912 N N . GLY A 1 117 ? 20.540 -2.531 9.747 1.00 9.80 116 GLY A N 1
ATOM 913 C CA . GLY A 1 117 ? 19.740 -1.306 9.834 1.00 10.13 116 GLY A CA 1
ATOM 914 C C . GLY A 1 117 ? 18.401 -1.529 9.130 1.00 10.01 116 GLY A C 1
ATOM 915 O O . GLY A 1 117 ? 17.438 -0.791 9.316 1.00 9.59 116 GLY A O 1
ATOM 916 N N . ASP A 1 118 ? 18.349 -2.575 8.295 1.00 10.16 117 ASP A N 1
ATOM 917 C CA . ASP A 1 118 ? 17.140 -2.962 7.579 1.00 10.85 117 ASP A CA 1
ATOM 918 C C . ASP A 1 118 ? 16.230 -3.834 8.442 1.00 11.04 117 ASP A C 1
ATOM 919 O O . ASP A 1 118 ? 15.168 -4.255 7.993 1.00 11.71 117 ASP A O 1
ATOM 924 N N . ILE A 1 119 ? 16.672 -4.112 9.670 1.00 10.75 118 ILE A N 1
ATOM 925 C CA . ILE A 1 119 ? 15.911 -4.999 10.565 1.00 9.96 118 ILE A CA 1
ATOM 926 C C . ILE A 1 119 ? 15.339 -4.304 11.778 1.00 10.63 118 ILE A C 1
ATOM 927 O O . ILE A 1 119 ? 16.051 -3.702 12.597 1.00 9.96 118 ILE A O 1
ATOM 932 N N . MET A 1 120 ? 14.017 -4.447 11.955 1.00 10.43 119 MET A N 1
ATOM 933 C CA . MET A 1 120 ? 13.324 -3.876 13.099 1.00 10.76 119 MET A CA 1
ATOM 934 C C . MET A 1 120 ? 12.706 -4.971 13.996 1.00 10.87 119 MET A C 1
ATOM 935 O O . MET A 1 120 ? 11.861 -5.708 13.546 1.00 10.70 119 MET A O 1
ATOM 940 N N . MET A 1 121 ? 13.157 -5.059 15.246 1.00 9.96 120 MET A N 1
ATOM 941 C CA . MET A 1 121 ? 12.710 -6.072 16.199 1.00 10.30 120 MET A CA 1
ATOM 942 C C . MET A 1 121 ? 11.491 -5.611 16.969 1.00 10.33 120 MET A C 1
ATOM 943 O O . MET A 1 121 ? 11.532 -4.567 17.647 1.00 10.77 120 MET A O 1
ATOM 948 N N . VAL A 1 122 ? 10.419 -6.391 16.875 1.00 11.23 121 VAL A N 1
ATOM 949 C CA . VAL A 1 122 ? 9.177 -6.096 17.607 1.00 11.67 121 VAL A CA 1
ATOM 950 C C . VAL A 1 122 ? 8.825 -7.369 18.338 1.00 12.66 121 VAL A C 1
ATOM 951 O O . VAL A 1 122 ? 8.246 -8.251 17.722 1.00 11.44 121 VAL A O 1
ATOM 955 N N . GLY A 1 123 ? 9.197 -7.472 19.613 1.00 13.44 122 GLY A N 1
ATOM 956 C CA . GLY A 1 123 ? 8.950 -8.712 20.346 1.00 15.74 122 GLY A CA 1
ATOM 957 C C . GLY A 1 123 ? 9.829 -9.776 19.724 1.00 15.95 122 GLY A C 1
ATOM 958 O O . GLY A 1 123 ? 11.030 -9.537 19.508 1.00 15.30 122 GLY A O 1
ATOM 959 N N . ASP A 1 124 ? 9.266 -10.935 19.395 1.00 16.20 123 ASP A N 1
ATOM 960 C CA . ASP A 1 124 ? 10.084 -11.984 18.768 1.00 16.65 123 ASP A CA 1
ATOM 961 C C . ASP A 1 124 ? 9.974 -11.966 17.231 1.00 15.96 123 ASP A C 1
ATOM 962 O O . ASP A 1 124 ? 10.476 -12.877 16.548 1.00 16.77 123 ASP A O 1
ATOM 967 N N . HIS A 1 125 ? 9.342 -10.928 16.679 1.00 15.67 124 HIS A N 1
ATOM 968 C CA . HIS A 1 125 ? 9.198 -10.797 15.228 1.00 14.34 124 HIS A CA 1
ATOM 969 C C . HIS A 1 125 ? 10.221 -9.802 14.703 1.00 14.44 124 HIS A C 1
ATOM 970 O O . HIS A 1 125 ? 10.443 -8.757 15.331 1.00 14.44 124 HIS A O 1
ATOM 977 N N . PHE A 1 126 ? 10.832 -10.134 13.569 1.00 12.81 125 PHE A N 1
ATOM 978 C CA . PHE A 1 126 ? 11.839 -9.247 12.958 1.00 11.73 125 PHE A CA 1
ATOM 979 C C . PHE A 1 126 ? 11.419 -8.819 11.566 1.00 11.24 125 PHE A C 1
ATOM 980 O O . PHE A 1 126 ? 11.303 -9.653 10.672 1.00 10.96 125 PHE A O 1
ATOM 988 N N . TYR A 1 127 ? 11.172 -7.515 11.369 1.00 11.28 126 TYR A N 1
ATOM 989 C CA . TYR A 1 127 ? 10.777 -7.010 10.059 1.00 10.79 126 TYR A CA 1
ATOM 990 C C . TYR A 1 127 ? 12.062 -6.654 9.328 1.00 10.85 126 TYR A C 1
ATOM 991 O O . TYR A 1 127 ? 12.899 -5.926 9.871 1.00 11.04 126 TYR A O 1
ATOM 1000 N N . ILE A 1 128 ? 12.201 -7.173 8.116 1.00 9.95 127 ILE A N 1
ATOM 1001 C CA . ILE A 1 128 ? 13.411 -6.987 7.328 1.00 9.70 127 ILE A CA 1
ATOM 1002 C C . ILE A 1 128 ? 13.154 -6.280 5.997 1.00 10.26 127 ILE A C 1
ATOM 1003 O O . ILE A 1 128 ? 12.437 -6.811 5.141 1.00 9.25 127 ILE A O 1
ATOM 1008 N N . GLY A 1 129 ? 13.733 -5.087 5.811 1.00 9.77 128 GLY A N 1
ATOM 1009 C CA . GLY A 1 129 ? 13.525 -4.367 4.561 1.00 10.93 128 GLY A CA 1
ATOM 1010 C C . GLY A 1 129 ? 14.350 -4.892 3.390 1.00 12.23 128 GLY A C 1
ATOM 1011 O O . GLY A 1 129 ? 15.516 -5.313 3.548 1.00 12.73 128 GLY A O 1
ATOM 1012 N N . GLU A 1 130 ? 13.738 -4.917 2.203 1.00 12.23 129 GLU A N 1
ATOM 1013 C CA . GLU A 1 130 ? 14.434 -5.327 0.986 1.00 11.88 129 GLU A CA 1
ATOM 1014 C C . GLU A 1 130 ? 14.945 -4.011 0.408 1.00 12.13 129 GLU A C 1
ATOM 1015 O O . GLU A 1 130 ? 14.167 -3.241 -0.148 1.00 12.20 129 GLU A O 1
ATOM 1021 N N . SER A 1 131 ? 16.240 -3.757 0.538 1.00 11.49 130 SER A N 1
ATOM 1022 C CA . SER A 1 131 ? 16.789 -2.472 0.077 1.00 11.47 130 SER A CA 1
ATOM 1023 C C . SER A 1 131 ? 17.959 -2.658 -0.876 1.00 11.83 130 SER A C 1
ATOM 1024 O O . SER A 1 131 ? 18.195 -3.762 -1.377 1.00 12.42 130 SER A O 1
ATOM 1027 N N . ALA A 1 132 ? 18.704 -1.584 -1.123 1.00 12.47 131 ALA A N 1
ATOM 1028 C CA . ALA A 1 132 ? 19.898 -1.687 -1.967 1.00 13.63 131 ALA A CA 1
ATOM 1029 C C . ALA A 1 132 ? 21.014 -2.394 -1.224 1.00 13.85 131 ALA A C 1
ATOM 1030 O O . ALA A 1 132 ? 21.987 -2.870 -1.846 1.00 14.15 131 ALA A O 1
ATOM 1032 N N . ARG A 1 133 ? 20.891 -2.458 0.099 1.00 13.27 132 ARG A N 1
ATOM 1033 C CA . ARG A 1 133 ? 21.903 -3.083 0.948 1.00 12.62 132 ARG A CA 1
ATOM 1034 C C . ARG A 1 133 ? 21.527 -4.504 1.429 1.00 13.19 132 ARG A C 1
ATOM 1035 O O . ARG A 1 133 ? 22.398 -5.315 1.729 1.00 15.49 132 ARG A O 1
ATOM 1043 N N . THR A 1 134 ? 20.236 -4.779 1.547 1.00 11.23 133 THR A N 1
ATOM 1044 C CA . THR A 1 134 ? 19.754 -6.080 1.998 1.00 11.42 133 THR A CA 1
ATOM 1045 C C . THR A 1 134 ? 18.917 -6.711 0.909 1.00 11.42 133 THR A C 1
ATOM 1046 O O . THR A 1 134 ? 17.812 -6.228 0.672 1.00 10.79 133 THR A O 1
ATOM 1050 N N . ASN A 1 135 ? 19.425 -7.784 0.291 1.00 11.04 134 ASN A N 1
ATOM 1051 C CA . ASN A 1 135 ? 18.690 -8.438 -0.787 1.00 10.66 134 ASN A CA 1
ATOM 1052 C C . ASN A 1 135 ? 17.783 -9.567 -0.281 1.00 10.76 134 ASN A C 1
ATOM 1053 O O . ASN A 1 135 ? 17.878 -9.993 0.853 1.00 10.46 134 ASN A O 1
ATOM 1058 N N . ALA A 1 136 ? 16.861 -10.010 -1.132 1.00 10.99 135 ALA A N 1
ATOM 1059 C CA . ALA A 1 136 ? 15.907 -11.053 -0.780 1.00 11.52 135 ALA A CA 1
ATOM 1060 C C . ALA A 1 136 ? 16.548 -12.371 -0.320 1.00 12.09 135 ALA A C 1
ATOM 1061 O O . ALA A 1 136 ? 15.996 -13.081 0.514 1.00 11.28 135 ALA A O 1
ATOM 1063 N N . GLU A 1 137 ? 17.699 -12.717 -0.883 1.00 11.94 136 GLU A N 1
ATOM 1064 C CA . GLU A 1 137 ? 18.393 -13.948 -0.488 1.00 12.40 136 GLU A CA 1
ATOM 1065 C C . GLU A 1 137 ? 18.925 -13.788 0.934 1.00 11.90 136 GLU A C 1
ATOM 1066 O O . GLU A 1 137 ? 18.834 -14.697 1.736 1.00 11.54 136 GLU A O 1
ATOM 1072 N N . GLY A 1 138 ? 19.451 -12.601 1.240 1.00 12.41 137 GLY A N 1
ATOM 1073 C CA . GLY A 1 138 ? 19.960 -12.303 2.577 1.00 11.40 137 GLY A CA 1
ATOM 1074 C C . GLY A 1 138 ? 18.824 -12.331 3.592 1.00 11.17 137 GLY A C 1
ATOM 1075 O O . GLY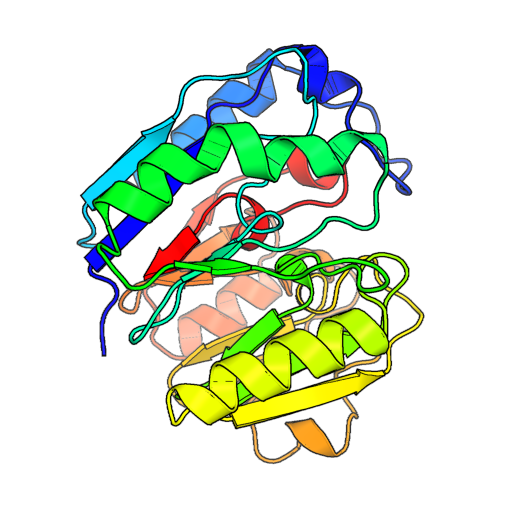 A 1 138 ? 18.952 -12.874 4.699 1.00 10.75 137 GLY A O 1
ATOM 1076 N N . ALA A 1 139 ? 17.715 -11.709 3.231 1.00 10.33 138 ALA A N 1
ATOM 1077 C CA . ALA A 1 139 ? 16.528 -11.726 4.086 1.00 10.22 138 ALA A CA 1
ATOM 1078 C C . ALA A 1 139 ? 16.100 -13.154 4.340 1.00 11.36 138 ALA A C 1
ATOM 1079 O O . ALA A 1 139 ? 15.749 -13.528 5.461 1.00 11.48 138 ALA A O 1
ATOM 1081 N N . ARG A 1 140 ? 16.072 -13.962 3.281 1.00 12.12 139 ARG A N 1
ATOM 1082 C CA . ARG A 1 140 ? 15.691 -15.371 3.394 1.00 12.79 139 ARG A CA 1
ATOM 1083 C C . ARG A 1 140 ? 16.576 -16.123 4.390 1.00 13.72 139 ARG A C 1
ATOM 1084 O O . ARG A 1 140 ? 16.083 -16.828 5.253 1.00 13.44 139 ARG A O 1
ATOM 1092 N N . GLN A 1 141 ? 17.894 -15.969 4.244 1.00 12.62 140 GLN A N 1
ATOM 1093 C CA . GLN A 1 141 ? 18.836 -16.633 5.123 1.00 11.93 140 GLN A CA 1
ATOM 1094 C C . GLN A 1 141 ? 18.607 -16.196 6.565 1.00 12.02 140 GLN A C 1
ATOM 1095 O O . GLN A 1 141 ? 18.615 -17.026 7.466 1.00 10.92 140 GLN A O 1
ATOM 1101 N N . MET A 1 142 ? 18.394 -14.900 6.776 1.00 11.42 141 MET A N 1
ATOM 1102 C CA . MET A 1 142 ? 18.151 -14.377 8.121 1.00 10.81 141 MET A CA 1
ATOM 1103 C C . MET A 1 142 ? 16.852 -14.925 8.699 1.00 10.50 141 MET A C 1
ATOM 1104 O O . MET A 1 142 ? 16.795 -15.329 9.861 1.00 9.95 141 MET A O 1
ATOM 1109 N N . ILE A 1 143 ? 15.782 -14.943 7.901 1.00 9.88 142 ILE A N 1
ATOM 1110 C CA . ILE A 1 143 ? 14.515 -15.464 8.454 1.00 11.24 142 ILE A CA 1
ATOM 1111 C C . ILE A 1 143 ? 14.679 -16.939 8.848 1.00 10.87 142 ILE A C 1
ATOM 1112 O O . ILE A 1 143 ? 14.174 -17.367 9.895 1.00 11.95 142 ILE A O 1
ATOM 1117 N N . ALA A 1 144 ? 15.413 -17.715 8.048 1.00 11.54 143 ALA A N 1
ATOM 1118 C CA . ALA A 1 144 ? 15.613 -19.143 8.357 1.00 11.05 143 ALA A CA 1
ATOM 1119 C C . ALA A 1 144 ? 16.363 -19.325 9.679 1.00 11.79 143 ALA A C 1
ATOM 1120 O O . ALA A 1 144 ? 16.019 -20.204 10.485 1.00 11.10 143 ALA A O 1
ATOM 1122 N N . ILE A 1 145 ? 17.378 -18.492 9.910 1.00 11.51 144 ILE A N 1
ATOM 1123 C CA . ILE A 1 145 ? 18.147 -18.576 11.157 1.00 12.65 144 ILE A CA 1
ATOM 1124 C C . ILE A 1 145 ? 17.264 -18.227 12.343 1.00 12.70 144 ILE A C 1
ATOM 1125 O O . ILE A 1 145 ? 17.260 -18.918 13.368 1.00 13.66 144 ILE A O 1
ATOM 1130 N N . LEU A 1 146 ? 16.522 -17.128 12.216 1.00 12.71 145 LEU A N 1
ATOM 1131 C CA . LEU A 1 146 ? 15.600 -16.707 13.269 1.00 12.79 145 LEU A CA 1
ATOM 1132 C C . LEU A 1 146 ? 14.620 -17.843 13.572 1.00 13.05 145 LEU A C 1
ATOM 1133 O O . LEU A 1 146 ? 14.358 -18.132 14.731 1.00 13.87 145 LEU A O 1
ATOM 1138 N N . GLU A 1 147 ? 14.084 -18.479 12.532 1.00 14.09 146 GLU A N 1
ATOM 1139 C CA . GLU A 1 147 ? 13.134 -19.583 12.749 1.00 15.20 146 GLU A CA 1
ATOM 1140 C C . GLU A 1 147 ? 13.785 -20.771 13.464 1.00 14.71 146 GLU A C 1
ATOM 1141 O O . GLU A 1 147 ? 13.139 -21.389 14.322 1.00 15.33 146 GLU A O 1
ATOM 1147 N N . LYS A 1 148 ? 15.036 -21.087 13.140 1.00 15.10 147 LYS A N 1
ATOM 1148 C CA . LYS A 1 148 ? 15.803 -22.177 13.772 1.00 15.79 147 LYS A CA 1
ATOM 1149 C C . LYS A 1 148 ? 15.874 -21.934 15.282 1.00 16.19 147 LYS A C 1
ATOM 1150 O O . LYS A 1 148 ? 15.870 -22.869 16.107 1.00 16.13 147 LYS A O 1
ATOM 1156 N N . HIS A 1 149 ? 15.878 -20.656 15.651 1.00 15.39 148 HIS A N 1
ATOM 1157 C CA . HIS A 1 149 ? 15.931 -20.245 17.049 1.00 15.34 148 HIS A CA 1
ATOM 1158 C C . HIS A 1 149 ? 14.567 -19.895 17.658 1.00 15.63 148 HIS A C 1
ATOM 1159 O O . HIS A 1 149 ? 14.509 -19.331 18.756 1.00 14.19 148 HIS A O 1
ATOM 1166 N N . GLY A 1 150 ? 13.474 -20.254 16.996 1.00 15.35 149 GLY A N 1
ATOM 1167 C CA . GLY A 1 150 ? 12.160 -19.973 17.544 1.00 16.73 149 GLY A CA 1
ATOM 1168 C C . GLY A 1 150 ? 11.663 -18.547 17.386 1.00 16.54 149 GLY A C 1
ATOM 1169 O O . GLY A 1 150 ? 10.633 -18.188 17.973 1.00 16.96 149 GLY A O 1
ATOM 1170 N N . LEU A 1 151 ? 12.363 -17.729 16.616 1.00 15.65 150 LEU A N 1
ATOM 1171 C CA . LEU A 1 151 ? 11.910 -16.368 16.370 1.00 15.71 150 LEU A CA 1
ATOM 1172 C C . LEU A 1 151 ? 11.238 -16.317 14.991 1.00 15.91 150 LEU A C 1
ATOM 1173 O O . LEU A 1 151 ? 11.235 -17.309 14.261 1.00 16.08 150 LEU A O 1
ATOM 1178 N N . SER A 1 152 ? 10.669 -15.175 14.624 1.00 16.38 151 SER A N 1
ATOM 1179 C CA . SER A 1 152 ? 9.992 -15.071 13.334 1.00 16.96 151 SER A CA 1
ATOM 1180 C C . SER A 1 152 ? 10.483 -13.843 12.556 1.00 15.94 151 SER A C 1
ATOM 1181 O O . SER A 1 152 ? 11.130 -12.967 13.130 1.00 15.65 151 SER A O 1
ATOM 1184 N N . GLY A 1 153 ? 10.208 -13.785 11.259 1.00 14.88 152 GLY A N 1
ATOM 1185 C CA . GLY A 1 153 ? 10.645 -12.643 10.469 1.00 13.73 152 GLY A CA 1
ATOM 1186 C C . GLY A 1 153 ? 9.809 -12.509 9.208 1.00 13.83 152 GLY A C 1
ATOM 1187 O O . GLY A 1 153 ? 9.174 -13.467 8.810 1.00 14.57 152 GLY A O 1
ATOM 1188 N N . SER A 1 154 ? 9.812 -11.336 8.585 1.00 13.33 153 SER A N 1
ATOM 1189 C CA . SER A 1 154 ? 9.052 -11.108 7.359 1.00 12.89 153 SER A CA 1
ATOM 1190 C C . SER A 1 154 ? 9.763 -10.033 6.556 1.00 13.69 153 SER A C 1
ATOM 1191 O O . SER A 1 154 ? 10.618 -9.341 7.121 1.00 13.71 153 SER A O 1
ATOM 1194 N N . VAL A 1 155 ? 9.456 -9.931 5.261 1.00 13.01 154 VAL A N 1
ATOM 1195 C CA . VAL A 1 155 ? 10.100 -8.938 4.400 1.00 12.73 154 VAL A CA 1
ATOM 1196 C C . VAL A 1 155 ? 9.182 -7.757 4.167 1.00 12.01 154 VAL A C 1
ATOM 1197 O O . VAL A 1 155 ? 7.965 -7.938 3.935 1.00 11.89 154 VAL A O 1
ATOM 1201 N N . VAL A 1 156 ? 9.751 -6.558 4.267 1.00 11.71 155 VAL A N 1
ATOM 1202 C CA . VAL A 1 156 ? 9.031 -5.322 3.997 1.00 11.39 155 VAL A CA 1
ATOM 1203 C C . VAL A 1 156 ? 9.651 -4.707 2.750 1.00 12.57 155 VAL A C 1
ATOM 1204 O O . VAL A 1 156 ? 10.864 -4.544 2.680 1.00 12.36 155 VAL A O 1
ATOM 1208 N N . ARG A 1 157 ? 8.827 -4.351 1.767 1.00 13.26 156 ARG A N 1
ATOM 1209 C CA . ARG A 1 157 ? 9.349 -3.778 0.530 1.00 13.19 156 ARG A CA 1
ATOM 1210 C C . ARG A 1 157 ? 9.573 -2.280 0.711 1.00 12.76 156 ARG A C 1
ATOM 1211 O O . ARG A 1 157 ? 8.748 -1.625 1.352 1.00 12.61 156 ARG A O 1
ATOM 1219 N N . LEU A 1 158 ? 10.666 -1.721 0.182 1.00 12.95 157 LEU A N 1
ATOM 1220 C CA . LEU A 1 158 ? 10.908 -0.270 0.296 1.00 13.21 157 LEU A CA 1
ATOM 1221 C C . LEU A 1 158 ? 11.605 0.266 -0.940 1.00 14.65 157 LEU A C 1
ATOM 1222 O O . LEU A 1 158 ? 12.240 -0.474 -1.673 1.00 15.29 157 LEU A O 1
ATOM 1227 N N . GLU A 1 159 ? 11.495 1.561 -1.191 1.00 16.38 158 GLU A N 1
ATOM 1228 C CA . GLU A 1 159 ? 12.152 2.096 -2.382 1.00 18.66 158 GLU A CA 1
ATOM 1229 C C . GLU A 1 159 ? 12.820 3.434 -2.146 1.00 18.59 158 GLU A C 1
ATOM 1230 O O . GLU A 1 159 ? 13.790 3.761 -2.838 1.00 18.50 158 GLU A O 1
ATOM 1236 N N . LYS A 1 160 ? 12.308 4.198 -1.189 1.00 18.23 159 LYS A N 1
ATOM 1237 C CA . LYS A 1 160 ? 12.791 5.560 -0.931 1.00 18.01 159 LYS A CA 1
ATOM 1238 C C . LYS A 1 160 ? 13.833 5.835 0.154 1.00 18.08 159 LYS A C 1
ATOM 1239 O O . LYS A 1 160 ? 14.269 7.003 0.296 1.00 18.60 159 LYS A O 1
ATOM 1245 N N . VAL A 1 161 ? 14.225 4.852 0.950 1.00 15.99 160 VAL A N 1
ATOM 1246 C CA . VAL A 1 161 ? 15.227 5.074 1.998 1.00 15.31 160 VAL A CA 1
ATOM 1247 C C . VAL A 1 161 ? 16.406 4.105 1.917 1.00 15.01 160 VAL A C 1
ATOM 1248 O O . VAL A 1 161 ? 16.326 3.081 1.243 1.00 14.51 160 VAL A O 1
ATOM 1252 N N . LEU A 1 162 ? 17.496 4.453 2.612 1.00 13.76 161 LEU A N 1
ATOM 1253 C CA . LEU A 1 162 ? 18.688 3.613 2.605 1.00 12.70 161 LEU A CA 1
ATOM 1254 C C . LEU A 1 162 ? 18.420 2.282 3.287 1.00 11.17 161 LEU A C 1
ATOM 1255 O O . LEU A 1 162 ? 18.744 1.254 2.759 1.00 10.66 161 LEU A O 1
ATOM 1260 N N . HIS A 1 163 ? 17.823 2.307 4.474 1.00 11.33 162 HIS A N 1
ATOM 1261 C CA . HIS A 1 163 ? 17.500 1.093 5.197 1.00 10.07 162 HIS A CA 1
ATOM 1262 C C . HIS A 1 163 ? 16.103 1.294 5.782 1.00 9.84 162 HIS A C 1
ATOM 1263 O O . HIS A 1 163 ? 15.666 2.424 5.973 1.00 10.62 162 HIS A O 1
ATOM 1270 N N . LEU A 1 164 ? 15.465 0.197 6.146 1.00 7.77 163 LEU A N 1
ATOM 1271 C CA . LEU A 1 164 ? 14.143 0.267 6.752 1.00 8.86 163 LEU A CA 1
ATOM 1272 C C . LEU A 1 164 ? 14.077 1.237 7.944 1.00 10.14 163 LEU A C 1
ATOM 1273 O O . LEU A 1 164 ? 13.182 2.076 8.033 1.00 8.69 163 LEU A O 1
ATOM 1278 N N . LYS A 1 165 ? 15.047 1.126 8.865 1.00 10.23 164 LYS A N 1
ATOM 1279 C CA . LYS A 1 165 ? 15.031 1.953 10.075 1.00 10.43 164 LYS A CA 1
ATOM 1280 C C . LYS A 1 165 ? 15.395 3.420 9.901 1.00 11.08 164 LYS A C 1
ATOM 1281 O O . LYS A 1 165 ? 15.355 4.200 10.858 1.00 11.75 164 LYS A O 1
ATOM 1287 N N . THR A 1 166 ? 15.649 3.834 8.670 1.00 10.96 165 THR A N 1
ATOM 1288 C CA . THR A 1 166 ? 15.838 5.235 8.344 1.00 10.97 165 THR A CA 1
ATOM 1289 C C . THR A 1 166 ? 14.514 5.945 8.598 1.00 10.75 165 THR A C 1
ATOM 1290 O O . THR A 1 166 ? 14.481 7.121 8.986 1.00 8.39 165 THR A O 1
ATOM 1294 N N . GLY A 1 167 ? 13.427 5.234 8.325 1.00 9.71 166 GLY A N 1
ATOM 1295 C CA . GLY A 1 167 ? 12.096 5.807 8.474 1.00 11.36 166 GLY A CA 1
ATOM 1296 C C . GLY A 1 167 ? 11.164 5.093 9.424 1.00 11.32 166 GLY A C 1
ATOM 1297 O O . GLY A 1 167 ? 9.945 5.277 9.358 1.00 12.50 166 GLY A O 1
ATOM 1298 N N . LEU A 1 168 ? 11.710 4.308 10.353 1.00 11.37 167 LEU A N 1
ATOM 1299 C CA . LEU A 1 168 ? 10.863 3.562 11.287 1.00 11.60 167 LEU A CA 1
ATOM 1300 C C . LEU A 1 168 ? 11.617 3.273 12.576 1.00 11.36 167 LEU A C 1
ATOM 1301 O O . LEU A 1 168 ? 12.839 3.109 12.563 1.00 11.52 167 LEU A O 1
ATOM 1306 N N . ALA A 1 169 ? 10.878 3.195 13.660 1.00 10.91 168 ALA A N 1
ATOM 1307 C CA . ALA A 1 169 ? 11.446 2.895 14.969 1.00 11.87 168 ALA A CA 1
ATOM 1308 C C . ALA A 1 169 ? 10.387 2.356 15.898 1.00 12.15 168 ALA A C 1
ATOM 1309 O O . ALA A 1 169 ? 9.375 3.018 16.124 1.00 12.81 168 ALA A O 1
ATOM 1311 N N . TYR A 1 170 ? 10.637 1.188 16.470 1.00 11.59 169 TYR A N 1
ATOM 1312 C CA . TYR A 1 170 ? 9.704 0.604 17.433 1.00 11.78 169 TYR A CA 1
ATOM 1313 C C . TYR A 1 170 ? 10.109 0.957 18.839 1.00 11.99 169 TYR A C 1
ATOM 1314 O O . TYR A 1 170 ? 11.229 0.718 19.232 1.00 11.60 169 TYR A O 1
ATOM 1323 N N . LEU A 1 171 ? 9.193 1.599 19.604 1.00 12.05 170 LEU A N 1
ATOM 1324 C CA . LEU A 1 171 ? 9.500 2.034 20.950 1.00 12.62 170 LEU A CA 1
ATOM 1325 C C . LEU A 1 171 ? 8.831 1.195 22.061 1.00 13.94 170 LEU A C 1
ATOM 1326 O O . LEU A 1 171 ? 8.626 1.687 23.184 1.00 14.63 170 LEU A O 1
ATOM 1331 N N . GLU A 1 172 ? 8.569 -0.069 21.771 1.00 14.06 171 GLU A N 1
ATOM 1332 C CA . GLU A 1 172 ? 7.931 -0.995 22.710 1.00 15.08 171 GLU A CA 1
ATOM 1333 C C . GLU A 1 172 ? 6.495 -0.528 22.982 1.00 15.69 171 GLU A C 1
ATOM 1334 O O . GLU A 1 172 ? 6.096 0.570 22.594 1.00 15.08 171 GLU A O 1
ATOM 1340 N N . HIS A 1 173 ? 5.698 -1.376 23.618 1.00 16.38 172 HIS A N 1
ATOM 1341 C CA . HIS A 1 173 ? 4.306 -1.042 23.951 1.00 16.68 172 HIS A CA 1
ATOM 1342 C C . HIS A 1 173 ? 3.408 -0.702 22.747 1.00 17.14 172 HIS A C 1
ATOM 1343 O O . HIS A 1 173 ? 2.436 0.028 22.887 1.00 17.89 172 HIS A O 1
ATOM 1350 N N . ASN A 1 174 ? 3.721 -1.218 21.571 1.00 17.10 173 ASN A N 1
ATOM 1351 C CA . ASN A 1 174 ? 2.951 -1.023 20.356 1.00 17.19 173 ASN A CA 1
ATOM 1352 C C . ASN A 1 174 ? 3.096 0.370 19.737 1.00 17.13 173 ASN A C 1
ATOM 1353 O O . ASN A 1 174 ? 2.368 0.708 18.833 1.00 17.51 173 ASN A O 1
ATOM 1358 N N . ASN A 1 175 ? 4.052 1.171 20.206 1.00 15.86 174 ASN A N 1
ATOM 1359 C CA . ASN A 1 175 ? 4.219 2.530 19.699 1.00 15.14 174 ASN A CA 1
ATOM 1360 C C . ASN A 1 175 ? 5.259 2.499 18.607 1.00 15.38 174 ASN A C 1
ATOM 1361 O O . ASN A 1 175 ? 6.394 2.120 18.896 1.00 15.92 174 ASN A O 1
ATOM 1366 N N . LEU A 1 176 ? 4.855 2.846 17.389 1.00 13.96 175 LEU A N 1
ATOM 1367 C CA . LEU A 1 176 ? 5.742 2.808 16.225 1.00 12.77 175 LEU A CA 1
ATOM 1368 C C . LEU A 1 176 ? 5.952 4.170 15.567 1.00 13.14 175 LEU A C 1
ATOM 1369 O O . LEU A 1 176 ? 4.991 4.785 15.132 1.00 13.87 175 LEU A O 1
ATOM 1374 N N . LEU A 1 177 ? 7.194 4.638 15.462 1.00 12.19 176 LEU A N 1
ATOM 1375 C CA . LEU A 1 177 ? 7.451 5.881 14.722 1.00 12.99 176 LEU A CA 1
ATOM 1376 C C . LEU A 1 177 ? 7.500 5.526 13.230 1.00 13.08 176 LEU A C 1
ATOM 1377 O O . LEU A 1 177 ? 8.136 4.540 12.845 1.00 11.71 176 LEU A O 1
ATOM 1382 N N . ALA A 1 178 ? 6.815 6.297 12.390 1.00 13.53 177 ALA A N 1
ATOM 1383 C CA . ALA A 1 178 ? 6.827 6.029 10.957 1.00 14.04 177 ALA A CA 1
ATOM 1384 C C . ALA A 1 178 ? 6.825 7.301 10.128 1.00 13.95 177 ALA A C 1
ATOM 1385 O O . ALA A 1 178 ? 6.132 8.284 10.433 1.00 13.61 177 ALA A O 1
ATOM 1387 N N . ALA A 1 179 ? 7.665 7.259 9.093 1.00 13.68 178 ALA A N 1
ATOM 1388 C CA . ALA A 1 179 ? 7.790 8.335 8.129 1.00 15.44 178 ALA A CA 1
ATOM 1389 C C . ALA A 1 179 ? 7.683 7.818 6.715 1.00 16.03 178 ALA A C 1
ATOM 1390 O O . ALA A 1 179 ? 7.918 6.642 6.427 1.00 16.57 178 ALA A O 1
ATOM 1392 N N . GLY A 1 180 ? 7.352 8.740 5.816 1.00 16.22 179 GLY A N 1
ATOM 1393 C CA . GLY A 1 180 ? 7.275 8.458 4.404 1.00 16.30 179 GLY A CA 1
ATOM 1394 C C . GLY A 1 180 ? 6.411 7.281 4.004 1.00 16.14 179 GLY A C 1
ATOM 1395 O O . GLY A 1 180 ? 5.253 7.160 4.398 1.00 14.16 179 GLY A O 1
ATOM 1396 N N . GLU A 1 181 ? 7.004 6.396 3.206 1.00 15.96 180 GLU A N 1
ATOM 1397 C CA . GLU A 1 181 ? 6.281 5.252 2.684 1.00 16.72 180 GLU A CA 1
ATOM 1398 C C . GLU A 1 181 ? 5.863 4.180 3.691 1.00 16.41 180 GLU A C 1
ATOM 1399 O O . GLU A 1 181 ? 5.105 3.286 3.319 1.00 16.26 180 GLU A O 1
ATOM 1405 N N . PHE A 1 182 ? 6.319 4.234 4.942 1.00 16.05 181 PHE A N 1
ATOM 1406 C CA . PHE A 1 182 ? 5.951 3.176 5.884 1.00 15.11 181 PHE A CA 1
ATOM 1407 C C . PHE A 1 182 ? 4.630 3.463 6.606 1.00 15.84 181 PHE A C 1
ATOM 1408 O O . PHE A 1 182 ? 3.970 2.550 7.080 1.00 16.28 181 PHE A O 1
ATOM 1416 N N . VAL A 1 183 ? 4.253 4.735 6.658 1.00 15.79 182 VAL A N 1
ATOM 1417 C CA . VAL A 1 183 ? 3.052 5.154 7.359 1.00 17.13 182 VAL A CA 1
ATOM 1418 C C . VAL A 1 183 ? 1.769 4.397 7.002 1.00 18.34 182 VAL A C 1
ATOM 1419 O O . VAL A 1 183 ? 0.996 4.033 7.880 1.00 19.44 182 VAL A O 1
ATOM 1423 N N . SER A 1 184 ? 1.513 4.173 5.724 1.00 19.69 183 SER A N 1
ATOM 1424 C CA . SER A 1 184 ? 0.282 3.504 5.318 1.00 21.05 183 SER A CA 1
ATOM 1425 C C . SER A 1 184 ? 0.435 2.013 5.004 1.00 20.24 183 SER A C 1
ATOM 1426 O O . SER A 1 184 ? -0.437 1.440 4.378 1.00 20.39 183 SER A O 1
ATOM 1429 N N . LYS A 1 185 ? 1.531 1.384 5.407 1.00 19.84 184 LYS A N 1
ATOM 1430 C CA . LYS A 1 185 ? 1.720 -0.037 5.096 1.00 19.36 184 LYS A CA 1
ATOM 1431 C C . LYS A 1 185 ? 0.724 -0.881 5.847 1.00 18.36 184 LYS A C 1
ATOM 1432 O O . LYS A 1 185 ? 0.579 -0.697 7.037 1.00 18.97 184 LYS A O 1
ATOM 1438 N N . PRO A 1 186 ? 0.084 -1.816 5.160 1.00 18.16 185 PRO A N 1
ATOM 1439 C CA . PRO A 1 186 ? -0.893 -2.718 5.792 1.00 17.70 185 PRO A CA 1
ATOM 1440 C C . PRO A 1 186 ? -0.295 -3.496 6.950 1.00 17.46 185 PRO A C 1
ATOM 1441 O O . PRO A 1 186 ? -0.997 -3.699 7.947 1.00 16.40 185 PRO A O 1
ATOM 1445 N N . GLU A 1 187 ? 0.965 -3.931 6.823 1.00 17.22 186 GLU A N 1
ATOM 1446 C CA . GLU A 1 187 ? 1.598 -4.708 7.894 1.00 17.41 186 GLU A CA 1
ATOM 1447 C C . GLU A 1 187 ? 1.727 -3.942 9.202 1.00 16.97 186 GLU A C 1
ATOM 1448 O O . GLU A 1 187 ? 1.930 -4.566 10.236 1.00 16.88 186 GLU A O 1
ATOM 1454 N N . PHE A 1 188 ? 1.710 -2.613 9.162 1.00 16.01 187 PHE A N 1
ATOM 1455 C CA . PHE A 1 188 ? 1.923 -1.845 10.395 1.00 16.82 187 PHE A CA 1
ATOM 1456 C C . PHE A 1 188 ? 0.641 -1.194 10.968 1.00 17.51 187 PHE A C 1
ATOM 1457 O O . PHE A 1 188 ? 0.708 -0.439 11.953 1.00 16.62 187 PHE A O 1
ATOM 1465 N N . GLN A 1 189 ? -0.514 -1.458 10.364 1.00 18.99 188 GLN A N 1
ATOM 1466 C CA . GLN A 1 189 ? -1.739 -0.796 10.820 1.00 1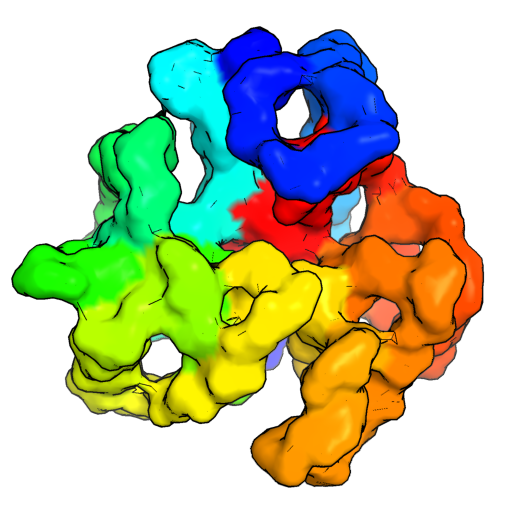9.48 188 GLN A CA 1
ATOM 1467 C C . GLN A 1 189 ? -2.284 -1.194 12.201 1.00 19.96 188 GLN A C 1
ATOM 1468 O O . GLN A 1 189 ? -3.115 -0.463 12.741 1.00 18.24 188 GLN A O 1
ATOM 1474 N N . ASP A 1 190 ? -1.850 -2.308 12.800 1.00 20.08 189 ASP A N 1
ATOM 1475 C CA . ASP A 1 190 ? -2.379 -2.582 14.134 1.00 21.19 189 ASP A CA 1
ATOM 1476 C C . ASP A 1 190 ? -1.484 -1.940 15.196 1.00 20.70 189 ASP A C 1
ATOM 1477 O O . ASP A 1 190 ? -1.747 -2.022 16.380 1.00 19.74 189 ASP A O 1
ATOM 1482 N N . PHE A 1 191 ? -0.425 -1.256 14.751 1.00 20.11 190 PHE A N 1
ATOM 1483 C CA . PHE A 1 191 ? 0.447 -0.554 15.685 1.00 19.51 190 PHE A CA 1
ATOM 1484 C C . PHE A 1 191 ? -0.171 0.829 15.957 1.00 19.63 190 PHE A C 1
ATOM 1485 O O . PHE A 1 191 ? -1.013 1.278 15.201 1.00 20.19 190 PHE A O 1
ATOM 1493 N N . ASN A 1 192 ? 0.283 1.511 16.990 1.00 19.05 191 ASN A N 1
ATOM 1494 C CA . ASN A 1 192 ? -0.131 2.890 17.198 1.00 19.56 191 ASN A CA 1
ATOM 1495 C C . ASN A 1 192 ? 0.895 3.672 16.397 1.00 19.71 191 ASN A C 1
ATOM 1496 O O . ASN A 1 192 ? 2.008 3.856 16.885 1.00 19.45 191 ASN A O 1
ATOM 1501 N N . ILE A 1 193 ? 0.548 4.068 15.178 1.00 19.14 192 ILE A N 1
ATOM 1502 C CA . ILE A 1 193 ? 1.518 4.770 14.339 1.00 18.69 192 ILE A CA 1
ATOM 1503 C C . ILE A 1 193 ? 1.638 6.225 14.694 1.00 18.98 192 ILE A C 1
ATOM 1504 O O . ILE A 1 193 ? 0.643 6.950 14.801 1.00 17.58 192 ILE A O 1
ATOM 1509 N N . ILE A 1 194 ? 2.890 6.624 14.913 1.00 17.97 193 ILE A N 1
ATOM 1510 C CA . ILE A 1 194 ? 3.236 8.001 15.214 1.00 18.70 193 ILE A CA 1
ATOM 1511 C C . ILE A 1 194 ? 3.902 8.541 13.958 1.00 18.51 193 ILE A C 1
ATOM 1512 O O . ILE A 1 194 ? 5.068 8.274 13.659 1.00 17.41 193 ILE A O 1
ATOM 1517 N N . GLU A 1 195 ? 3.099 9.263 13.175 1.00 18.45 194 GLU A N 1
ATOM 1518 C CA . GLU A 1 195 ? 3.569 9.831 11.923 1.00 17.65 194 GLU A CA 1
ATOM 1519 C C . GLU A 1 195 ? 4.499 11.003 12.175 1.00 17.98 194 GLU A C 1
ATOM 1520 O O . GLU A 1 195 ? 4.130 11.965 12.840 1.00 18.49 194 GLU A O 1
ATOM 1526 N N . ILE A 1 196 ? 5.713 10.922 11.639 1.00 17.30 195 ILE A N 1
ATOM 1527 C CA . ILE A 1 196 ? 6.697 11.985 11.809 1.00 16.65 195 ILE A CA 1
ATOM 1528 C C . ILE A 1 196 ? 6.452 13.048 10.739 1.00 17.68 195 ILE A C 1
ATOM 1529 O O . ILE A 1 196 ? 6.320 12.711 9.569 1.00 16.62 195 ILE A O 1
ATOM 1534 N N . PRO A 1 197 ? 6.370 14.311 11.121 1.00 18.06 196 PRO A N 1
ATOM 1535 C CA . PRO A 1 197 ? 6.138 15.400 10.157 1.00 18.76 196 PRO A CA 1
ATOM 1536 C C . PRO A 1 197 ? 7.271 15.482 9.136 1.00 19.34 196 PRO A C 1
ATOM 1537 O O . PRO A 1 197 ? 8.406 15.189 9.498 1.00 19.15 196 PRO A O 1
ATOM 1541 N N . GLU A 1 198 ? 6.988 15.907 7.907 1.00 20.11 197 GLU A N 1
ATOM 1542 C CA . GLU A 1 198 ? 8.025 15.941 6.866 1.00 21.35 197 GLU A CA 1
ATOM 1543 C C . GLU A 1 198 ? 9.305 16.692 7.186 1.00 20.42 197 GLU A C 1
ATOM 1544 O O . GLU A 1 198 ? 10.384 16.190 6.887 1.00 19.75 197 GLU A O 1
ATOM 1550 N N . GLU A 1 199 ? 9.217 17.875 7.780 1.00 19.94 198 GLU A N 1
ATOM 1551 C CA . GLU A 1 199 ? 10.406 18.652 8.112 1.00 20.03 198 GLU A CA 1
ATOM 1552 C C . GLU A 1 199 ? 11.308 17.933 9.124 1.00 19.13 198 GLU A C 1
ATOM 1553 O O . GLU A 1 199 ? 12.522 18.187 9.187 1.00 20.19 198 GLU A O 1
ATOM 1559 N N . GLU A 1 200 ? 10.716 17.023 9.894 1.00 16.77 199 GLU A N 1
ATOM 1560 C CA . GLU A 1 200 ? 11.405 16.273 10.944 1.00 15.96 199 GLU A CA 1
ATOM 1561 C C . GLU A 1 200 ? 11.642 14.797 10.602 1.00 14.94 199 GLU A C 1
ATOM 1562 O O . GLU A 1 200 ? 11.911 13.999 11.509 1.00 14.04 199 GLU A O 1
ATOM 1568 N N . SER A 1 201 ? 11.537 14.440 9.326 1.00 14.77 200 SER A N 1
ATOM 1569 C CA . SER A 1 201 ? 11.714 13.053 8.877 1.00 15.08 200 SER A CA 1
ATOM 1570 C C . SER A 1 201 ? 12.899 12.315 9.492 1.00 14.18 200 SER A C 1
ATOM 1571 O O . SER A 1 201 ? 12.791 11.125 9.787 1.00 12.55 200 SER A O 1
ATOM 1574 N N . TYR A 1 202 ? 14.046 12.987 9.644 1.00 14.61 201 TYR A N 1
ATOM 1575 C CA . TYR A 1 202 ? 15.238 12.360 10.227 1.00 14.70 201 TYR A CA 1
ATOM 1576 C C . TYR A 1 202 ? 14.914 11.748 11.578 1.00 14.30 201 TYR A C 1
ATOM 1577 O O . TYR A 1 202 ? 15.414 10.677 11.906 1.00 13.13 201 TYR A O 1
ATOM 1586 N N . ALA A 1 203 ? 14.058 12.413 12.357 1.00 12.54 202 ALA A N 1
ATOM 1587 C CA . ALA A 1 203 ? 13.699 11.920 13.690 1.00 12.32 202 ALA A CA 1
ATOM 1588 C C . ALA A 1 203 ? 12.844 10.662 13.754 1.00 12.12 202 ALA A C 1
ATOM 1589 O O . ALA A 1 203 ? 12.420 10.266 14.824 1.00 12.97 202 ALA A O 1
ATOM 1591 N N . ALA A 1 204 ? 12.588 10.007 12.627 1.00 12.65 203 ALA A N 1
ATOM 1592 C CA . ALA A 1 204 ? 11.875 8.726 12.665 1.00 12.62 203 ALA A CA 1
ATOM 1593 C C . ALA A 1 204 ? 12.846 7.673 13.185 1.00 12.79 203 ALA A C 1
ATOM 1594 O O . ALA A 1 204 ?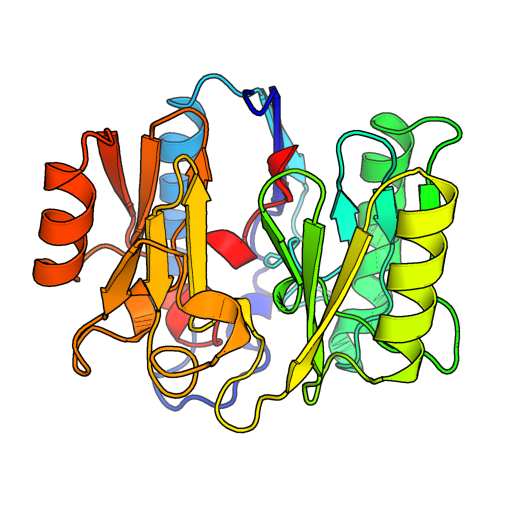 12.438 6.575 13.582 1.00 12.99 203 ALA A O 1
ATOM 1596 N N . ASN A 1 205 ? 14.145 7.997 13.122 1.00 11.56 204 ASN A N 1
ATOM 1597 C CA . ASN A 1 205 ? 15.145 7.050 13.637 1.00 11.71 204 ASN A CA 1
ATOM 1598 C C . ASN A 1 205 ? 15.448 7.448 15.088 1.00 11.51 204 ASN A C 1
ATOM 1599 O O . ASN A 1 205 ? 16.053 8.503 15.325 1.00 10.92 204 ASN A O 1
ATOM 1604 N N . CYS A 1 206 ? 14.935 6.665 16.050 1.00 11.90 205 CYS A N 1
ATOM 1605 C CA . CYS A 1 206 ? 15.123 6.870 17.484 1.00 11.34 205 CYS A CA 1
ATOM 1606 C C . CYS A 1 206 ? 15.325 5.499 18.118 1.00 10.91 205 CYS A C 1
ATOM 1607 O O . CYS A 1 206 ? 15.029 4.496 17.492 1.00 11.65 205 CYS A O 1
ATOM 1610 N N . ILE A 1 207 ? 15.856 5.461 19.345 1.00 11.46 206 ILE A N 1
ATOM 1611 C CA . ILE A 1 207 ? 15.992 4.170 20.035 1.00 10.48 206 ILE A CA 1
ATOM 1612 C C . ILE A 1 207 ? 15.395 4.110 21.426 1.00 11.74 206 ILE A C 1
ATOM 1613 O O . ILE A 1 207 ? 15.637 4.951 22.276 1.00 12.05 206 ILE A O 1
ATOM 1618 N N . TRP A 1 208 ? 14.601 3.066 21.653 1.00 12.17 207 TRP A N 1
ATOM 1619 C CA . TRP A 1 208 ? 14.069 2.787 22.965 1.00 12.58 207 TRP A CA 1
ATOM 1620 C C . TRP A 1 208 ? 15.173 1.996 23.661 1.00 12.13 207 TRP A C 1
ATOM 1621 O O . TRP A 1 208 ? 15.739 1.067 23.067 1.00 12.09 207 TRP A O 1
ATOM 1632 N N . VAL A 1 209 ? 15.496 2.370 24.895 1.00 12.72 208 VAL A N 1
ATOM 1633 C CA . VAL A 1 209 ? 16.444 1.612 25.716 1.00 12.30 208 VAL A CA 1
ATOM 1634 C C . VAL A 1 209 ? 15.920 1.670 27.159 1.00 12.32 208 VAL A C 1
ATOM 1635 O O . VAL A 1 209 ? 16.061 2.686 27.852 1.00 12.31 208 VAL A O 1
ATOM 1639 N N . ASN A 1 210 ? 15.280 0.611 27.622 1.00 12.23 209 ASN A N 1
ATOM 1640 C CA . ASN A 1 210 ? 14.846 0.552 29.010 1.00 13.34 209 ASN A CA 1
ATOM 1641 C C . ASN A 1 210 ? 13.965 1.719 29.503 1.00 13.14 209 ASN A C 1
ATOM 1642 O O . ASN A 1 210 ? 14.145 2.276 30.599 1.00 12.87 209 ASN A O 1
ATOM 1647 N N . GLU A 1 211 ? 13.000 2.066 28.684 1.00 14.25 210 GLU A N 1
ATOM 1648 C CA . GLU A 1 211 ? 12.021 3.129 28.962 1.00 14.91 210 GLU A CA 1
ATOM 1649 C C . GLU A 1 211 ? 12.527 4.550 28.732 1.00 14.80 210 GLU A C 1
ATOM 1650 O O . GLU A 1 211 ? 11.782 5.511 28.913 1.00 15.50 210 GLU A O 1
ATOM 1656 N N . ARG A 1 212 ? 13.792 4.689 28.330 1.00 14.07 211 ARG A N 1
ATOM 1657 C CA . ARG A 1 212 ? 14.357 5.958 27.895 1.00 13.91 211 ARG A CA 1
ATOM 1658 C C . ARG A 1 212 ? 14.234 5.917 26.374 1.00 13.09 211 ARG A C 1
ATOM 1659 O O . ARG A 1 212 ? 14.218 4.810 25.796 1.00 12.82 211 ARG A O 1
ATOM 1667 N N . VAL A 1 213 ? 14.126 7.058 25.720 1.00 11.52 212 VAL A N 1
ATOM 1668 C CA . VAL A 1 213 ? 14.122 7.051 24.257 1.00 11.12 212 VAL A CA 1
ATOM 1669 C C . VAL A 1 213 ? 15.162 8.087 23.861 1.00 12.33 212 VAL A C 1
ATOM 1670 O O . VAL A 1 213 ? 15.058 9.272 24.226 1.00 13.18 212 VAL A O 1
ATOM 1674 N N . ILE A 1 214 ? 16.195 7.636 23.158 1.00 11.64 213 ILE A N 1
ATOM 1675 C CA . ILE A 1 214 ? 17.271 8.531 22.729 1.00 11.19 213 ILE A CA 1
ATOM 1676 C C . ILE A 1 214 ? 16.959 8.990 21.311 1.00 10.53 213 ILE A C 1
ATOM 1677 O O . ILE A 1 214 ? 16.686 8.150 20.436 1.00 10.14 213 ILE A O 1
ATOM 1682 N N . MET A 1 215 ? 16.947 10.296 21.070 1.00 10.07 214 MET A N 1
ATOM 1683 C CA . MET A 1 215 ? 16.566 10.793 19.750 1.00 10.18 214 MET A CA 1
ATOM 1684 C C . MET A 1 215 ? 17.486 11.948 19.370 1.00 11.19 214 MET A C 1
ATOM 1685 O O . MET A 1 215 ? 18.131 12.538 20.258 1.00 11.88 214 MET A O 1
ATOM 1690 N N . PRO A 1 216 ? 17.548 12.273 18.080 1.00 11.78 215 PRO A N 1
ATOM 1691 C CA . PRO A 1 216 ? 18.355 13.411 17.610 1.00 12.15 215 PRO A CA 1
ATOM 1692 C C . PRO A 1 216 ? 17.793 14.726 18.160 1.00 13.15 215 PRO A C 1
ATOM 1693 O O . PRO A 1 216 ? 16.558 14.908 18.297 1.00 13.01 215 PRO A O 1
ATOM 1697 N N . ALA A 1 217 ? 18.697 15.639 18.494 1.00 12.92 216 ALA A N 1
ATOM 1698 C CA . ALA A 1 217 ? 18.285 16.946 19.013 1.00 13.79 216 ALA A CA 1
ATOM 1699 C C . ALA A 1 217 ? 17.859 17.834 17.837 1.00 14.71 216 ALA A C 1
ATOM 1700 O O . ALA A 1 217 ? 18.406 17.688 16.745 1.00 14.68 216 ALA A O 1
ATOM 1702 N N . GLY A 1 218 ? 16.887 18.720 18.066 1.00 14.94 217 GLY A N 1
ATOM 1703 C CA . GLY A 1 218 ? 16.413 19.614 17.019 1.00 14.83 217 GLY A CA 1
ATOM 1704 C C . GLY A 1 218 ? 15.125 19.224 16.309 1.00 15.39 217 GLY A C 1
ATOM 1705 O O . GLY A 1 218 ? 14.816 19.758 15.236 1.00 15.87 217 GLY A O 1
ATOM 1706 N N . TYR A 1 219 ? 14.349 18.314 16.892 1.00 14.07 218 TYR A N 1
ATOM 1707 C CA . TYR A 1 219 ? 13.099 17.822 16.297 1.00 14.40 218 TYR A CA 1
ATOM 1708 C C . TYR A 1 219 ? 12.026 17.899 17.381 1.00 13.96 218 TYR A C 1
ATOM 1709 O O . TYR A 1 219 ? 11.618 16.916 17.977 1.00 14.20 218 TYR A O 1
ATOM 1718 N N . PRO A 1 220 ? 11.569 19.118 17.660 1.00 14.81 219 PRO A N 1
ATOM 1719 C CA . PRO A 1 220 ? 10.613 19.340 18.752 1.00 14.98 219 PRO A CA 1
ATOM 1720 C C . PRO A 1 220 ? 9.240 18.699 18.649 1.00 15.67 219 PRO A C 1
ATOM 1721 O O . PRO A 1 220 ? 8.694 18.327 19.698 1.00 15.15 219 PRO A O 1
ATOM 1725 N N . ARG A 1 221 ? 8.672 18.571 17.456 1.00 15.93 220 ARG A N 1
ATOM 1726 C CA . ARG A 1 221 ? 7.340 17.980 17.373 1.00 16.70 220 ARG A CA 1
ATOM 1727 C C . ARG A 1 221 ? 7.381 16.491 17.728 1.00 16.45 220 ARG A C 1
ATOM 1728 O O . ARG A 1 221 ? 6.525 15.967 18.422 1.00 15.97 220 ARG A O 1
ATOM 1736 N N . THR A 1 222 ? 8.407 15.825 17.208 1.00 15.14 221 THR A N 1
ATOM 1737 C CA . THR A 1 222 ? 8.601 14.413 17.458 1.00 15.06 221 THR A CA 1
ATOM 1738 C C . THR A 1 222 ? 8.933 14.167 18.918 1.00 14.66 221 THR A C 1
ATOM 1739 O O . THR A 1 222 ? 8.440 13.230 19.540 1.00 13.12 221 THR A O 1
ATOM 1743 N N . ARG A 1 223 ? 9.756 15.039 19.491 1.00 15.17 222 ARG A N 1
ATOM 1744 C CA . ARG A 1 223 ? 10.107 14.922 20.898 1.00 16.73 222 ARG A CA 1
ATOM 1745 C C . ARG A 1 223 ? 8.855 14.969 21.770 1.00 16.85 222 ARG A C 1
ATOM 1746 O O . ARG A 1 223 ? 8.724 14.232 22.746 1.00 15.55 222 ARG A O 1
ATOM 1754 N N . GLU A 1 224 ? 7.912 15.834 21.418 1.00 18.34 223 GLU A N 1
ATOM 1755 C CA . GLU A 1 224 ? 6.680 15.915 22.218 1.00 19.46 223 GLU A CA 1
ATOM 1756 C C . GLU A 1 224 ? 5.759 14.712 21.991 1.00 19.65 223 GLU A C 1
ATOM 1757 O O . GLU A 1 224 ? 5.090 14.240 22.936 1.00 19.64 223 GLU A O 1
ATOM 1763 N N . LYS A 1 225 ? 5.723 14.200 20.763 1.00 18.95 224 LYS A N 1
ATOM 1764 C CA . LYS A 1 225 ? 4.908 13.021 20.469 1.00 19.51 224 LYS A CA 1
ATOM 1765 C C . LYS A 1 225 ? 5.400 11.820 21.289 1.00 19.44 224 LYS A C 1
ATOM 1766 O O . LYS A 1 225 ? 4.605 11.051 21.812 1.00 19.80 224 LYS A O 1
ATOM 1772 N N . ILE A 1 226 ? 6.719 11.683 21.447 1.00 17.71 225 ILE A N 1
ATOM 1773 C CA . ILE A 1 226 ? 7.292 10.595 22.252 1.00 17.37 225 ILE A CA 1
ATOM 1774 C C . ILE A 1 226 ? 7.123 10.829 23.753 1.00 17.72 225 ILE A C 1
ATOM 1775 O O . ILE A 1 226 ? 6.671 9.964 24.499 1.00 18.09 225 ILE A O 1
ATOM 1780 N N . ALA A 1 227 ? 7.467 12.027 24.200 1.00 17.99 226 ALA A N 1
ATOM 1781 C CA . ALA A 1 227 ? 7.377 12.382 25.612 1.00 19.06 226 ALA A CA 1
ATOM 1782 C C . ALA A 1 227 ? 6.002 12.128 26.224 1.00 19.02 226 ALA A C 1
ATOM 1783 O O . ALA A 1 227 ? 5.869 11.592 27.339 1.00 18.59 226 ALA A O 1
ATOM 1785 N N . ARG A 1 228 ? 4.962 12.496 25.488 1.00 19.80 227 ARG A N 1
ATOM 1786 C CA . ARG A 1 228 ? 3.605 12.318 25.988 1.00 21.31 227 ARG A CA 1
ATOM 1787 C C . ARG A 1 228 ? 3.219 10.858 26.172 1.00 21.59 227 ARG A C 1
ATOM 1788 O O . ARG A 1 228 ? 2.333 10.535 26.962 1.00 22.54 227 ARG A O 1
ATOM 1796 N N . LEU A 1 229 ? 3.907 9.953 25.487 1.00 21.41 228 LEU A N 1
ATOM 1797 C CA . LEU A 1 229 ? 3.615 8.544 25.653 1.00 21.13 228 LEU A CA 1
ATOM 1798 C C . LEU A 1 229 ? 4.104 8.014 27.004 1.00 21.24 228 LEU A C 1
ATOM 1799 O O . LEU A 1 229 ? 3.621 6.972 27.457 1.00 22.46 228 LEU A O 1
ATOM 1804 N N . GLY A 1 230 ? 5.034 8.718 27.656 1.00 20.44 229 GLY A N 1
ATOM 1805 C CA . GLY A 1 230 ? 5.500 8.320 28.972 1.00 19.36 229 GLY A CA 1
ATOM 1806 C C . GLY A 1 230 ? 6.973 7.975 29.071 1.00 18.82 229 GLY A C 1
ATOM 1807 O O . GLY A 1 230 ? 7.463 7.617 30.142 1.00 18.80 229 GLY A O 1
ATOM 1808 N N . TYR A 1 231 ? 7.682 8.074 27.953 1.00 18.08 230 TYR A N 1
ATOM 1809 C CA . TYR A 1 231 ? 9.103 7.766 27.918 1.00 17.53 230 TYR A CA 1
ATOM 1810 C C . TYR A 1 231 ? 9.979 8.914 28.417 1.00 17.83 230 TYR A C 1
ATOM 1811 O O . TYR A 1 231 ? 9.637 10.072 28.257 1.00 17.48 230 TYR A O 1
ATOM 1820 N N . ARG A 1 232 ? 11.131 8.571 28.991 1.00 18.14 231 ARG A N 1
ATOM 1821 C CA . ARG A 1 232 ? 12.096 9.588 29.388 1.00 19.06 231 ARG A CA 1
ATOM 1822 C C . ARG A 1 232 ? 12.893 9.911 28.132 1.00 18.56 231 ARG A C 1
ATOM 1823 O O . ARG A 1 232 ? 13.689 9.087 27.687 1.00 17.79 231 ARG A O 1
ATOM 1831 N N . VAL A 1 233 ? 12.669 11.094 27.561 1.00 17.40 232 VAL A N 1
ATOM 1832 C CA . VAL A 1 233 ? 13.357 11.421 26.318 1.00 16.90 232 VAL A CA 1
ATOM 1833 C C . VAL A 1 233 ? 14.699 12.114 26.519 1.00 17.19 232 VAL A C 1
ATOM 1834 O O . VAL A 1 233 ? 14.826 13.081 27.281 1.00 17.44 232 VAL A O 1
ATOM 1838 N N . ILE A 1 234 ? 15.711 11.587 25.835 1.00 15.33 233 ILE A N 1
ATOM 1839 C CA . ILE A 1 234 ? 17.056 12.149 25.883 1.00 15.80 233 ILE A CA 1
ATOM 1840 C C . ILE A 1 234 ? 17.413 12.647 24.487 1.00 14.84 233 ILE A C 1
ATOM 1841 O O . ILE A 1 234 ? 17.352 11.871 23.544 1.00 16.11 233 ILE A O 1
ATOM 1846 N N . GLU A 1 235 ? 17.775 13.922 24.347 1.00 14.22 234 GLU A N 1
ATOM 1847 C CA . GLU A 1 235 ? 18.115 14.454 23.030 1.00 13.18 234 GLU A CA 1
ATOM 1848 C C . GLU A 1 235 ? 19.622 14.547 22.875 1.00 13.15 234 GLU A C 1
ATOM 1849 O O . GLU A 1 235 ? 20.310 15.075 23.766 1.00 11.30 234 GLU A O 1
ATOM 1855 N N . VAL A 1 236 ? 20.127 14.012 21.766 1.00 12.18 235 VAL A N 1
ATOM 1856 C CA . VAL A 1 236 ? 21.561 14.041 21.471 1.00 12.63 235 VAL A CA 1
ATOM 1857 C C . VAL A 1 236 ? 21.764 14.588 20.063 1.00 12.67 235 VAL A C 1
ATOM 1858 O O . VAL A 1 236 ? 21.181 14.078 19.111 1.00 10.93 235 VAL A O 1
ATOM 1862 N N . ASP A 1 237 ? 22.603 15.611 19.905 1.00 13.26 236 ASP A N 1
ATOM 1863 C CA . ASP A 1 237 ? 22.796 16.146 18.544 1.00 13.29 236 ASP A CA 1
ATOM 1864 C C . ASP A 1 237 ? 23.622 15.159 17.729 1.00 13.13 236 ASP A C 1
ATOM 1865 O O . ASP A 1 237 ? 24.711 14.783 18.160 1.00 11.55 236 ASP A O 1
ATOM 1870 N N . THR A 1 238 ? 23.097 14.688 16.593 1.00 11.92 237 THR A N 1
ATOM 1871 C CA . THR A 1 238 ? 23.835 13.750 15.741 1.00 11.81 237 THR A CA 1
ATOM 1872 C C . THR A 1 238 ? 24.005 14.316 14.326 1.00 11.90 237 THR A C 1
ATOM 1873 O O . THR A 1 238 ? 24.113 13.579 13.350 1.00 13.41 237 THR A O 1
ATOM 1877 N N . SER A 1 239 ? 24.052 15.632 14.211 1.00 12.17 238 SER A N 1
ATOM 1878 C CA . SER A 1 239 ? 24.142 16.289 12.915 1.00 12.22 238 SER A CA 1
ATOM 1879 C C . SER A 1 239 ? 25.285 15.792 12.030 1.00 11.71 238 SER A C 1
ATOM 1880 O O . SER A 1 239 ? 25.136 15.737 10.811 1.00 10.95 238 SER A O 1
ATOM 1883 N N . GLU A 1 240 ? 26.414 15.428 12.612 1.00 11.21 239 GLU A N 1
ATOM 1884 C CA . GLU A 1 240 ? 27.548 14.973 11.793 1.00 11.17 239 GLU A CA 1
ATOM 1885 C C . GLU A 1 240 ? 27.292 13.582 11.218 1.00 11.78 239 GLU A C 1
ATOM 1886 O O . GLU A 1 240 ? 27.814 13.250 10.154 1.00 11.49 239 GLU A O 1
ATOM 1892 N N . TYR A 1 241 ? 26.466 12.791 11.900 1.00 11.16 240 TYR A N 1
ATOM 1893 C CA . TYR A 1 241 ? 26.135 11.457 11.368 1.00 11.71 240 TYR A CA 1
ATOM 1894 C C . TYR A 1 241 ? 25.017 11.555 10.334 1.00 11.08 240 TYR A C 1
ATOM 1895 O O . TYR A 1 241 ? 24.981 10.772 9.377 1.00 10.01 240 TYR A O 1
ATOM 1904 N N . ARG A 1 242 ? 24.120 12.525 10.498 1.00 11.80 241 ARG A N 1
ATOM 1905 C CA . ARG A 1 242 ? 23.060 12.781 9.529 1.00 12.28 241 ARG A CA 1
ATOM 1906 C C . ARG A 1 242 ? 23.638 13.032 8.138 1.00 11.99 241 ARG A C 1
ATOM 1907 O O . ARG A 1 242 ? 23.075 12.606 7.098 1.00 12.31 241 ARG A O 1
ATOM 1915 N N . LYS A 1 243 ? 24.800 13.696 8.093 1.00 11.45 242 LYS A N 1
ATOM 1916 C CA . LYS A 1 243 ? 25.489 13.979 6.842 1.00 11.53 242 LYS A CA 1
ATOM 1917 C C . LYS A 1 243 ? 25.855 12.722 6.062 1.00 11.18 242 LYS A C 1
ATOM 1918 O O . LYS A 1 243 ? 25.979 12.776 4.843 1.00 11.26 242 LYS A O 1
ATOM 1924 N N . ILE A 1 244 ? 26.080 11.619 6.779 1.00 10.76 243 ILE A N 1
ATOM 1925 C CA . ILE A 1 244 ? 26.406 10.354 6.134 1.00 10.76 243 ILE A CA 1
ATOM 1926 C C . ILE A 1 244 ? 25.310 9.318 6.409 1.00 10.75 243 ILE A C 1
ATOM 1927 O O . ILE A 1 244 ? 25.583 8.138 6.642 1.00 9.96 243 ILE A O 1
ATOM 1932 N N . ASP A 1 245 ? 24.065 9.789 6.378 1.00 9.94 244 ASP A N 1
ATOM 1933 C CA . ASP A 1 245 ? 22.868 8.951 6.461 1.00 10.72 244 ASP A CA 1
ATOM 1934 C C . ASP A 1 245 ? 22.761 8.003 7.648 1.00 10.28 244 ASP A C 1
ATOM 1935 O O . ASP A 1 245 ? 22.239 6.895 7.494 1.00 10.33 244 ASP A O 1
ATOM 1940 N N . GLY A 1 246 ? 23.214 8.423 8.828 1.00 9.87 245 GLY A N 1
ATOM 1941 C CA . GLY A 1 246 ? 23.131 7.585 10.017 1.00 10.79 245 GLY A CA 1
ATOM 1942 C C . GLY A 1 246 ? 22.543 8.368 11.191 1.00 11.59 245 GLY A C 1
ATOM 1943 O O . GLY A 1 246 ? 22.589 9.604 11.201 1.00 12.88 245 GLY A O 1
ATOM 1944 N N . GLY A 1 247 ? 22.054 7.645 12.189 1.00 11.69 246 GLY A N 1
ATOM 1945 C CA . GLY A 1 247 ? 21.475 8.238 13.383 1.00 12.58 246 GLY A CA 1
ATOM 1946 C C . GLY A 1 247 ? 21.750 7.410 14.633 1.00 12.18 246 GLY A C 1
ATOM 1947 O O . GLY A 1 247 ? 22.689 6.614 14.691 1.00 11.07 246 GLY A O 1
ATOM 1948 N N . VAL A 1 248 ? 20.886 7.591 15.634 1.00 11.90 247 VAL A N 1
ATOM 1949 C CA . VAL A 1 248 ? 21.025 6.896 16.886 1.00 10.52 247 VAL A CA 1
ATOM 1950 C C . VAL A 1 248 ? 20.835 5.381 16.800 1.00 10.02 247 VAL A C 1
ATOM 1951 O O . VAL A 1 248 ? 21.481 4.699 17.558 1.00 8.44 247 VAL A O 1
ATOM 1955 N N . SER A 1 249 ? 19.990 4.835 15.919 1.00 8.51 248 SER A N 1
ATOM 1956 C CA . SER A 1 249 ? 19.862 3.371 15.901 1.00 9.88 248 SER A CA 1
ATOM 1957 C C . SER A 1 249 ? 21.135 2.785 15.310 1.00 9.45 248 SER A C 1
ATOM 1958 O O . SER A 1 249 ? 21.626 1.750 15.713 1.00 10.49 248 SER A O 1
ATOM 1961 N N . SER A 1 250 ? 21.688 3.506 14.356 1.00 8.48 249 SER A N 1
ATOM 1962 C CA . SER A 1 250 ? 22.875 3.103 13.597 1.00 8.84 249 SER A CA 1
ATOM 1963 C C . SER A 1 250 ? 24.128 2.897 14.407 1.00 9.24 249 SER A C 1
ATOM 1964 O O . SER A 1 250 ? 24.988 2.095 14.023 1.00 8.00 249 SER A O 1
ATOM 1967 N N . MET A 1 251 ? 24.257 3.670 15.473 1.00 8.39 250 MET A N 1
ATOM 1968 C CA . MET A 1 251 ? 25.468 3.733 16.260 1.00 9.54 250 MET A CA 1
ATOM 1969 C C . MET A 1 251 ? 25.613 2.735 17.399 1.00 8.98 250 MET A C 1
ATOM 1970 O O . MET A 1 251 ? 26.601 2.802 18.159 1.00 8.57 250 MET A O 1
ATOM 1975 N N . SER A 1 252 ? 24.658 1.810 17.545 1.00 8.24 251 SER A N 1
ATOM 1976 C CA . SER A 1 252 ? 24.850 0.810 18.592 1.00 7.78 251 SER A CA 1
ATOM 1977 C C . SER A 1 252 ? 24.142 -0.482 18.284 1.00 9.19 251 SER A C 1
ATOM 1978 O O . SER A 1 252 ? 23.326 -0.546 17.363 1.00 8.73 251 SER A O 1
ATOM 1981 N N . LEU A 1 253 ? 24.542 -1.504 19.040 1.00 8.82 252 LEU A N 1
ATOM 1982 C CA . LEU A 1 253 ? 23.901 -2.821 19.078 1.00 9.73 252 LEU A CA 1
ATOM 1983 C C . LEU A 1 253 ? 23.320 -2.856 20.503 1.00 9.59 252 LEU A C 1
ATOM 1984 O O . LEU A 1 253 ? 24.009 -2.498 21.448 1.00 9.65 252 LEU A O 1
ATOM 1989 N N . ARG A 1 254 ? 22.055 -3.229 20.653 1.00 9.90 253 ARG A N 1
ATOM 1990 C CA . ARG A 1 254 ? 21.325 -3.209 21.904 1.00 9.62 253 ARG A CA 1
ATOM 1991 C C . ARG A 1 254 ? 20.723 -4.594 22.180 1.00 10.94 253 ARG A C 1
ATOM 1992 O O . ARG A 1 254 ? 19.977 -5.089 21.354 1.00 10.08 253 ARG A O 1
ATOM 2000 N N . PHE A 1 255 ? 21.063 -5.213 23.305 1.00 10.54 254 PHE A N 1
ATOM 2001 C CA . PHE A 1 255 ? 20.575 -6.549 23.631 1.00 11.88 254 PHE A CA 1
ATOM 2002 C C . PHE A 1 255 ? 20.660 -6.910 25.115 1.00 13.29 254 PHE A C 1
ATOM 2003 O O . PHE A 1 255 ? 20.966 -6.031 25.936 1.00 11.66 254 PHE A O 1
#

Organism: Pseudomonas aeruginosa (strain ATCC 15692 / DSM 22644 / CIP 104116 / JCM 14847 / LMG 12228 / 1C / PRS 101 / PAO1) (NCBI:txid208964)

Sequence (255 aa):
FMFKHIIARTPARSLVDGLTSSHLGKPDYAKALEQHNAYIRALQTCDVDITLLPPDERFPDSVFVEDPVLCTSRCAIITRPGAESRRGETEIIEETVQRFYPGKVERIEAPGTVEAGDIMMVGDHFYIGESARTNAEGARQMIAILEKHGLSGSVVRLEKVLHLKTGLAYLEHNNLLAAGEFVSKPEFQDFNIIEIPEEESYAANCIWVNERVIMPAGYPRTREKIARLGYRVIEVDTSEYRKIDGGVSSMSLRF

Secondary structure (DSSP, 8-state):
----EEEEEPPPGGGGG---S--S----HHHHHHHHHHHHHHHTTSS-EEEEEPP-TT-TTTT-TTTTEEE-SS-EEE-B-SSGGGTTHHHHHHHHHHHHSTT-EEE--TT--B-GGGEEEETTEEEEEE-SSS-HHHHHHHHHHHHHTT-EEEEEE-SSSSSGGGSEEE-STTEEEE-GGGTT-GGGTTSEEEEPPGGGGGGG--EEETTEEEEESS-HHHHHHHHTTT-EEEEE--HHHHTTT--TTTT-EE-

Solvent-accessible surface area: 10990 Å² total

B-factor: mean 15.05, std 5.26, range [5.73, 60.29]

Radius of gyration: 16.66 Å; Cα contacts (8 Å, |Δi|>4): 553; chains: 1; bounding box: 43×42×36 Å

InterPro domains:
  IPR033199 Dimethylarginine dimethylaminohydrolase-like [PTHR12737] (2-254)
  IPR054924 N(G),N(G)-dimethylarginine dimethylaminohydrolase [NF045658] (1-254)

CATH classification: 3.75.10.10

GO terms:
  GO:0016403 dimethylargininase activity (F, EXP)

Foldseek 3Di:
DAFAEKEFEQADPLLQVFAAPDDLHGFDNVVQRVLVVVLVVVVVPQNYDYHYHYYDNQQNLLRQVQFQWADDPQAIEGFQWLDPSCRCSVVVCVVVRCVVGPVGYHYFDPPWFTTRLQWADAPLEIEGEDASTGHPSRQVVVQVSSVVRVGGYDYDYDDPAHHNLQAWHDQYPLEIEGEDPVQPDPVNVVGNYDYQDPVQRSFNRWYHGNQAIETEPDRVVVQVVSVVVPGNYDYGHNSNVVRRSDTSSRRMHTD

Nearest PDB structures (foldseek):
  1h70-assembly1_A  TM=1.004E+00  e=9.310E-58  Pseudomonas aeruginosa
  3bpb-assembly2_B  TM=9.991E-01  e=1.071E-53  unclassified
  3rhy-assembly2_B  TM=9.904E-01  e=3.047E-5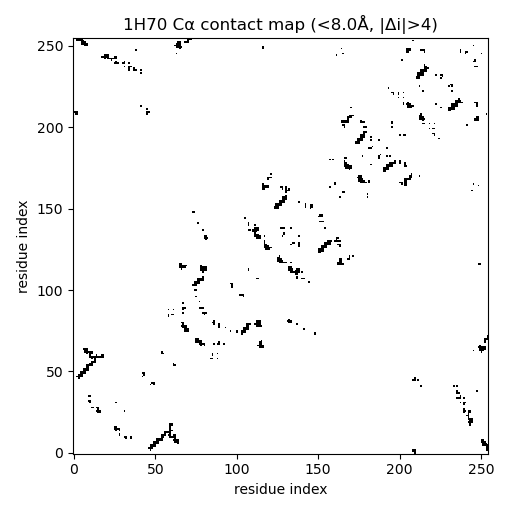0  Pseudomonas aeruginosa
  2jaj-assembly2_B  TM=8.740E-01  e=7.557E-24  Homo sapiens
  7ulv-assembly2_B  TM=8.525E-01  e=4.650E-24  Homo sapiens